Protein AF-A0A151IK83-F1 (afdb_monomer_lite)

Secondary structure (DSSP, 8-state):
-HHHHHHTS-HHHHHHHHHHHH--TTSPPPHHHHHHHHHHHHH-HHHHHHHHHHTTT-SPPHHHHHHHHHTS---SS--HHHHHHHHHHHHHHHHTTPPP-------------SS---------HHHHS-PEEEETTEEE-THHHHHHHHHHHHHS---S----HHHHSGGGGTT-HHHHHHHTSHHHHHHHHIIIIIS--GGGTTHHHHHHHHHHTTS-S----------------TTSHHHHHHHHHHHIIIIIIIHHHHHTTS-SS--GGGGSTHHHHHHHHHHHHTTTT-SS--HHHHHHHHHHHHHHHHHHHHHHT--

pLDDT: mean 75.05, std 17.0, range [25.62, 92.94]

InterPro domains:
  IPR021896 THAP9-like, helix-turn-helix domain [PF12017] (13-68)
  IPR048366 Transposable element P transposase-like, GTP-binding insertion domain [PF21788] (124-219)
  IPR048367 Transposable element P transposase-like, RNase H, C-terminal domain [PF21789] (273-307)

Radius of gyration: 28.21 Å; chains: 1; bounding box: 77×51×68 Å

Sequence (323 aa):
MLFNFFKDLPLHVQELITRMKNRNPTAPFPASLKTFARTLHFHTPAAYDVVRNSFLKCLPCVQTLNNWIGSKQYKPGISEDTINNVSSMVREEMKTGKQIIFNVTFDEMHIKQHKFWDENAHSNYFAIKGPLIYNKNEYIHWSFIKKLNDKQQKEKLHCASKIRNRHVNFYTEKMKVCLAAQVLSNSTALALHFNEITLNDMNFAHSSATAHWKSMFKNKASKVENVTTRKSVIVCDSVSTGFVGFIISLQNLYNNLSKYLIDNNFVDYVLSYKLSQDHVEMFFSSLRRMNGNNNNPTVTQYLSAYKKVLRSWTVIQTGNSGE

Organism: NCBI:txid456900

Structure (mmCIF, N/CA/C/O backbone):
data_AF-A0A151IK83-F1
#
_entry.id   AF-A0A151IK83-F1
#
loop_
_atom_site.group_PDB
_atom_site.id
_atom_site.type_symbol
_atom_site.label_atom_id
_atom_site.label_alt_id
_atom_site.label_comp_id
_atom_site.label_asym_id
_atom_site.label_entity_id
_atom_site.label_seq_id
_atom_site.pdbx_PDB_ins_code
_atom_site.Cartn_x
_atom_site.Cartn_y
_atom_site.Cartn_z
_atom_site.occupancy
_atom_site.B_iso_or_equiv
_atom_site.auth_seq_id
_atom_site.auth_comp_id
_atom_site.auth_asym_id
_atom_site.auth_atom_id
_atom_site.pdbx_PDB_model_num
ATOM 1 N N . MET A 1 1 ? -38.494 -20.847 22.139 1.00 55.12 1 MET A N 1
ATOM 2 C CA . MET A 1 1 ? -37.837 -20.784 20.813 1.00 55.12 1 MET A CA 1
ATOM 3 C C . MET A 1 1 ? -37.205 -19.409 20.552 1.00 55.12 1 MET A C 1
ATOM 5 O O . MET A 1 1 ? -35.989 -19.346 20.470 1.00 55.12 1 MET A O 1
ATOM 9 N N . LEU A 1 2 ? -37.967 -18.302 20.557 1.00 57.88 2 LEU A N 1
ATOM 10 C CA . LEU A 1 2 ? -37.437 -16.931 20.360 1.00 57.88 2 LEU A CA 1
ATOM 11 C C . LEU A 1 2 ? -36.395 -16.461 21.399 1.00 57.88 2 LEU A C 1
ATOM 13 O O . LEU A 1 2 ? -35.485 -15.714 21.061 1.00 57.88 2 LEU A O 1
ATOM 17 N N . PHE A 1 3 ? -36.508 -16.898 22.656 1.00 61.62 3 PHE A N 1
ATOM 18 C CA . PHE A 1 3 ? -35.584 -16.487 23.723 1.00 61.62 3 PHE A CA 1
ATOM 19 C C . PHE A 1 3 ? -34.190 -17.131 23.603 1.00 61.62 3 PHE A C 1
ATOM 21 O O . PHE A 1 3 ? -33.198 -16.504 23.959 1.00 61.62 3 PHE A O 1
ATOM 28 N N . ASN A 1 4 ? -34.113 -18.356 23.064 1.00 66.62 4 ASN A N 1
ATOM 29 C CA . ASN A 1 4 ? -32.835 -19.022 22.786 1.00 66.62 4 ASN A CA 1
ATOM 30 C C . ASN A 1 4 ? -32.164 -18.380 21.568 1.00 66.62 4 ASN A C 1
ATOM 32 O O . ASN A 1 4 ? -31.018 -17.966 21.668 1.00 66.62 4 ASN A O 1
ATOM 36 N N . PHE A 1 5 ? -32.937 -18.124 20.503 1.00 74.75 5 PHE A N 1
ATOM 37 C CA . PHE A 1 5 ? -32.459 -17.390 19.327 1.00 74.75 5 PHE A CA 1
ATOM 38 C C . PHE A 1 5 ? -31.836 -16.034 19.685 1.00 74.75 5 PHE A C 1
ATOM 40 O O . PHE A 1 5 ? -30.815 -15.652 19.128 1.00 74.75 5 PHE A O 1
ATOM 47 N N . PHE A 1 6 ? -32.419 -15.306 20.642 1.00 77.19 6 PHE A N 1
ATOM 48 C CA . PHE A 1 6 ? -31.869 -14.024 21.075 1.00 77.19 6 PHE A CA 1
ATOM 49 C C . PHE A 1 6 ? -30.498 -14.155 21.758 1.00 77.19 6 PHE A C 1
ATOM 51 O O . PHE A 1 6 ? -29.644 -13.299 21.549 1.00 77.19 6 PHE A O 1
ATOM 58 N N . LYS A 1 7 ? -30.273 -15.212 22.548 1.00 78.06 7 LYS A N 1
ATOM 59 C CA . LYS A 1 7 ? -28.999 -15.442 23.252 1.00 78.06 7 LYS A CA 1
ATOM 60 C C . LYS A 1 7 ? -27.869 -15.884 22.323 1.00 78.06 7 LYS A C 1
ATOM 62 O O . LYS A 1 7 ? -26.717 -15.587 22.623 1.00 78.06 7 LYS A O 1
ATOM 67 N N . ASP A 1 8 ? -28.206 -16.525 21.208 1.00 84.88 8 ASP A N 1
ATOM 68 C CA . ASP A 1 8 ? -27.234 -17.024 20.228 1.00 84.88 8 ASP A CA 1
ATOM 69 C C . ASP A 1 8 ? -26.721 -15.922 19.278 1.00 84.88 8 ASP A C 1
ATOM 71 O O . ASP A 1 8 ? -25.772 -16.125 18.522 1.00 84.88 8 ASP A O 1
ATOM 75 N N . LEU A 1 9 ? -27.328 -14.729 19.302 1.00 86.00 9 LEU A N 1
ATOM 76 C CA . LEU A 1 9 ? -26.892 -13.603 18.477 1.00 86.00 9 LEU A CA 1
ATOM 77 C C . LEU A 1 9 ? -25.609 -12.958 19.024 1.00 86.00 9 LEU A C 1
ATOM 79 O O . LEU A 1 9 ? -25.404 -12.916 20.236 1.00 86.00 9 LEU A O 1
ATOM 83 N N . PRO A 1 10 ? -24.777 -12.332 18.175 1.00 85.06 10 PRO A N 1
ATOM 84 C CA . PRO A 1 10 ? -23.639 -11.554 18.650 1.00 85.06 10 PRO A CA 1
ATOM 85 C C . PRO A 1 10 ? -24.059 -10.455 19.638 1.00 85.06 10 PRO A C 1
ATOM 87 O O . PRO A 1 10 ? -25.063 -9.771 19.431 1.00 85.06 10 PRO A O 1
ATOM 90 N N . LEU A 1 11 ? -23.246 -10.211 20.674 1.00 81.12 11 LEU A N 1
ATOM 91 C CA . LEU A 1 11 ? -23.548 -9.257 21.758 1.00 81.12 11 LEU A CA 1
ATOM 92 C C . LEU A 1 11 ? -23.971 -7.862 21.265 1.00 81.12 11 LEU A C 1
ATOM 94 O O . LEU A 1 11 ? -24.863 -7.234 21.831 1.00 81.12 11 LEU A O 1
ATOM 98 N N . HIS A 1 12 ? -23.343 -7.360 20.198 1.00 81.44 12 HIS A N 1
ATOM 99 C CA . HIS A 1 12 ? -23.684 -6.054 19.632 1.00 81.44 12 HIS A CA 1
ATOM 100 C C . HIS A 1 12 ? -25.074 -6.038 18.965 1.00 81.44 12 HIS A C 1
ATOM 102 O O . HIS A 1 12 ? -25.739 -5.006 18.992 1.00 81.44 12 HIS A O 1
ATOM 108 N N . VAL A 1 13 ? -25.535 -7.167 18.412 1.00 85.38 13 VAL A N 1
ATOM 109 C CA . VAL A 1 13 ? -26.874 -7.326 17.816 1.00 85.38 13 VAL A CA 1
ATOM 110 C C . VAL A 1 13 ? -27.940 -7.422 18.906 1.00 85.38 13 VAL A C 1
ATOM 112 O O . VAL A 1 13 ? -28.967 -6.751 18.812 1.00 85.38 13 VAL A O 1
ATOM 115 N N . GLN A 1 14 ? -27.677 -8.187 19.971 1.00 86.31 14 GLN A N 1
ATOM 116 C CA . GLN A 1 14 ? -28.573 -8.265 21.133 1.00 86.31 14 GLN A CA 1
ATOM 117 C C . GLN A 1 14 ? -28.823 -6.873 21.733 1.00 86.31 14 GLN A C 1
ATOM 119 O O . GLN A 1 14 ? -29.967 -6.477 21.984 1.00 86.31 14 GLN A O 1
ATOM 124 N N . GLU A 1 15 ? -27.756 -6.089 21.898 1.00 84.88 15 GLU A N 1
ATOM 125 C CA . GLU A 1 15 ? -27.840 -4.726 22.423 1.00 84.88 15 GLU A CA 1
ATOM 126 C C . GLU A 1 15 ? -28.602 -3.783 21.478 1.00 84.88 15 GLU A C 1
ATOM 128 O O . GLU A 1 15 ? -29.416 -2.974 21.931 1.00 84.88 15 GLU A O 1
ATOM 133 N N . LEU A 1 16 ? -28.373 -3.889 20.163 1.00 86.19 16 LEU A N 1
ATOM 134 C CA . LEU A 1 16 ? -29.099 -3.107 19.156 1.00 86.19 16 LEU A CA 1
ATOM 135 C C . LEU A 1 16 ? -30.607 -3.340 19.260 1.00 86.19 16 LEU A C 1
ATOM 137 O O . LEU A 1 16 ? -31.369 -2.380 19.388 1.00 86.19 16 LEU A O 1
ATOM 141 N N . ILE A 1 17 ? -31.031 -4.605 19.273 1.00 86.25 17 ILE A N 1
ATOM 142 C CA . ILE A 1 17 ? -32.445 -4.985 19.378 1.00 86.25 17 ILE A CA 1
ATOM 143 C C . ILE A 1 17 ? -33.042 -4.473 20.696 1.00 86.25 17 ILE A C 1
ATOM 145 O O . ILE A 1 17 ? -34.118 -3.870 20.698 1.00 86.25 17 ILE A O 1
ATOM 149 N N . THR A 1 18 ? -32.327 -4.648 21.812 1.00 85.25 18 THR A N 1
ATOM 150 C CA . THR A 1 18 ? -32.761 -4.170 23.135 1.00 85.25 18 THR A CA 1
ATOM 151 C C . THR A 1 18 ? -32.980 -2.657 23.138 1.00 85.25 18 THR A C 1
ATOM 153 O O . THR A 1 18 ? -34.001 -2.169 23.626 1.00 85.25 18 THR A O 1
ATOM 156 N N . ARG A 1 19 ? -32.069 -1.891 22.531 1.00 86.50 19 ARG A N 1
ATOM 157 C CA . ARG A 1 19 ? -32.182 -0.429 22.425 1.00 86.50 19 ARG A CA 1
ATOM 158 C C . ARG A 1 19 ? -33.292 0.019 21.486 1.00 86.50 19 ARG A C 1
ATOM 160 O O . ARG A 1 19 ? -33.987 0.981 21.807 1.00 86.50 19 ARG A O 1
ATOM 167 N N . MET A 1 20 ? -33.490 -0.670 20.364 1.00 85.25 20 MET A N 1
ATOM 168 C CA . MET A 1 20 ? -34.603 -0.397 19.448 1.00 85.25 20 MET A CA 1
ATOM 169 C C . MET A 1 20 ? -35.957 -0.607 20.134 1.00 85.25 20 MET A C 1
ATOM 171 O O . MET A 1 20 ? -36.877 0.183 19.916 1.00 85.25 20 MET A O 1
ATOM 175 N N . LYS A 1 21 ? -36.061 -1.629 20.995 1.00 85.31 21 LYS A N 1
ATOM 176 C CA . LYS A 1 21 ? -37.265 -1.922 21.781 1.00 85.31 21 LYS A CA 1
ATOM 177 C C . LYS A 1 21 ? -37.497 -0.895 22.891 1.00 85.31 21 LYS A C 1
ATOM 179 O O . LYS A 1 21 ? -38.596 -0.365 23.005 1.00 85.31 21 LYS A O 1
ATOM 184 N N . ASN A 1 22 ? -36.465 -0.597 23.680 1.00 82.69 22 ASN A N 1
ATOM 185 C CA . ASN A 1 22 ? -36.593 0.244 24.874 1.00 82.69 22 ASN A CA 1
ATOM 186 C C . ASN A 1 22 ? -36.609 1.749 24.561 1.00 82.69 22 ASN A C 1
ATOM 188 O O . ASN A 1 22 ? -37.027 2.532 25.407 1.00 82.69 22 ASN A O 1
ATOM 192 N N . ARG A 1 23 ? -36.129 2.161 23.375 1.00 74.19 23 ARG A N 1
ATOM 193 C CA . ARG A 1 23 ? -36.065 3.557 22.897 1.00 74.19 23 ARG A CA 1
ATOM 194 C C . ARG A 1 23 ? -35.528 4.550 23.933 1.00 74.19 23 ARG A C 1
ATOM 196 O O . ARG A 1 23 ? -35.983 5.686 23.985 1.00 74.19 23 ARG A O 1
ATOM 203 N N . ASN A 1 24 ? -34.558 4.136 24.748 1.00 72.38 24 ASN A N 1
ATOM 204 C CA . ASN A 1 24 ? -33.966 5.000 25.763 1.00 72.38 24 ASN A CA 1
ATOM 205 C C . ASN A 1 24 ? -32.720 5.719 25.198 1.00 72.38 24 ASN A C 1
ATOM 207 O O . ASN A 1 24 ? -31.659 5.094 25.097 1.00 72.38 24 ASN A O 1
ATOM 211 N N . PRO A 1 25 ? -32.810 7.014 24.834 1.00 67.44 25 PRO A N 1
ATOM 212 C CA . PRO A 1 25 ? -31.702 7.738 24.217 1.00 67.44 25 PRO A CA 1
ATOM 213 C C . PRO A 1 25 ? -30.575 8.079 25.203 1.00 67.44 25 PRO A C 1
ATOM 215 O O . PRO A 1 25 ? -29.474 8.402 24.760 1.00 67.44 25 PRO A O 1
ATOM 218 N N . THR A 1 26 ? -30.819 8.017 26.518 1.00 71.88 26 THR A N 1
ATOM 219 C CA . THR A 1 26 ? -29.839 8.401 27.549 1.00 71.88 26 THR A CA 1
ATOM 220 C C . THR A 1 26 ? -29.002 7.224 28.054 1.00 71.88 26 THR A C 1
ATOM 222 O O . THR A 1 26 ? -28.017 7.431 28.761 1.00 71.88 26 THR A O 1
ATOM 225 N N . ALA A 1 27 ? -29.338 5.989 27.665 1.00 80.75 27 ALA A N 1
ATOM 226 C CA . ALA A 1 27 ? -28.636 4.797 28.127 1.00 80.75 27 ALA A CA 1
ATOM 227 C C . ALA A 1 27 ? -27.175 4.740 27.613 1.00 80.75 27 ALA A C 1
ATOM 229 O O . ALA A 1 27 ? -26.929 4.832 26.399 1.00 80.75 27 ALA A O 1
ATOM 230 N N . PRO A 1 28 ? -26.180 4.510 28.493 1.00 83.69 28 PRO A N 1
ATOM 231 C CA . PRO A 1 28 ? -24.766 4.504 28.121 1.00 83.69 28 PRO A CA 1
ATOM 232 C C . PRO A 1 28 ? -24.427 3.351 27.170 1.00 83.69 28 PRO A C 1
ATOM 234 O O . PRO A 1 28 ? -24.849 2.220 27.381 1.00 83.69 28 PRO A O 1
ATOM 237 N N . PHE A 1 29 ? -23.656 3.627 26.112 1.00 85.31 29 PHE A N 1
ATOM 238 C CA . PHE A 1 29 ? -23.284 2.622 25.105 1.00 85.31 29 PHE A CA 1
ATOM 239 C C . PHE A 1 29 ? -22.275 1.596 25.666 1.00 85.31 29 PHE A C 1
ATOM 241 O O . PHE A 1 29 ? -21.204 2.016 26.131 1.00 85.31 29 PHE A O 1
ATOM 248 N N . PRO A 1 30 ? -22.549 0.278 25.581 1.00 84.94 30 PRO A N 1
ATOM 249 C CA . PRO A 1 30 ? -21.601 -0.753 26.000 1.00 84.94 30 PRO A CA 1
ATOM 250 C C . PRO A 1 30 ? -20.416 -0.860 25.034 1.00 84.94 30 PRO A C 1
ATOM 252 O O . PRO A 1 30 ? -20.476 -0.401 23.892 1.00 84.94 30 PRO A O 1
ATOM 255 N N . ALA A 1 31 ? -19.320 -1.471 25.492 1.00 81.56 31 ALA A N 1
ATOM 256 C CA . ALA A 1 31 ? -18.065 -1.552 24.742 1.00 81.56 31 ALA A CA 1
ATOM 257 C C . ALA A 1 31 ? -18.225 -2.221 23.365 1.00 81.56 31 ALA A C 1
ATOM 259 O O . ALA A 1 31 ? -17.734 -1.685 22.373 1.00 81.56 31 ALA A O 1
ATOM 260 N N . SER A 1 32 ? -18.980 -3.319 23.281 1.00 82.12 32 SER A N 1
ATOM 261 C CA . SER A 1 32 ? -19.263 -4.035 22.028 1.00 82.12 32 SER A CA 1
ATOM 262 C C . SER A 1 32 ? -19.946 -3.141 20.985 1.00 82.12 32 SER A C 1
ATOM 264 O O . SER A 1 32 ? -19.516 -3.078 19.833 1.00 82.12 32 SER A O 1
ATOM 266 N N . LEU A 1 33 ? -20.961 -2.375 21.397 1.00 84.56 33 LEU A N 1
ATOM 267 C CA . LEU A 1 33 ? -21.684 -1.460 20.515 1.00 84.56 33 LEU A CA 1
ATOM 268 C C . LEU A 1 33 ? -20.845 -0.226 20.148 1.00 84.56 33 LEU A C 1
ATOM 270 O O . LEU A 1 33 ? -20.907 0.243 19.011 1.00 84.56 33 LEU A O 1
ATOM 274 N N . LYS A 1 34 ? -20.020 0.281 21.078 1.00 85.56 34 LYS A N 1
ATOM 275 C CA . LYS A 1 34 ? -19.034 1.341 20.796 1.00 85.56 34 LYS A CA 1
ATOM 276 C C . LYS A 1 34 ? -18.045 0.896 19.721 1.00 85.56 34 LYS A C 1
ATOM 278 O O . LYS A 1 34 ? -17.772 1.662 18.800 1.00 85.56 34 LYS A O 1
ATOM 283 N N . THR A 1 35 ? -17.528 -0.323 19.839 1.00 82.44 35 THR A N 1
ATOM 284 C CA . THR A 1 35 ? -16.630 -0.951 18.865 1.00 82.44 35 THR A CA 1
ATOM 285 C C . THR A 1 35 ? -17.306 -1.070 17.506 1.00 82.44 35 THR A C 1
ATOM 287 O O . THR A 1 35 ? -16.798 -0.512 16.537 1.00 82.44 35 THR A O 1
ATOM 290 N N . PHE A 1 36 ? -18.493 -1.678 17.445 1.00 86.88 36 PHE A N 1
ATOM 291 C CA . PHE A 1 36 ? -19.256 -1.829 16.205 1.00 86.88 36 PHE A CA 1
ATOM 292 C C . PHE A 1 36 ? -19.516 -0.485 15.505 1.00 86.88 36 PHE A C 1
ATOM 294 O O . PHE A 1 36 ? -19.174 -0.313 14.335 1.00 86.88 36 PHE A O 1
ATOM 301 N N . ALA A 1 37 ? -20.054 0.498 16.235 1.00 88.31 37 ALA A N 1
ATOM 302 C CA . ALA A 1 37 ? -20.376 1.813 15.686 1.00 88.31 37 ALA A CA 1
ATOM 303 C C . ALA A 1 37 ? -19.134 2.529 15.132 1.00 88.31 37 ALA A C 1
ATOM 305 O O . ALA A 1 37 ? -19.180 3.146 14.067 1.00 88.31 37 ALA A O 1
ATOM 306 N N . ARG A 1 38 ? -18.001 2.421 15.836 1.00 83.50 38 ARG A N 1
ATOM 307 C CA . ARG A 1 38 ? -16.732 3.020 15.412 1.00 83.50 38 ARG A CA 1
ATOM 308 C C . ARG A 1 38 ? -16.153 2.330 14.185 1.00 83.50 38 ARG A C 1
ATOM 310 O O . ARG A 1 38 ? -15.677 3.034 13.301 1.00 83.50 38 ARG A O 1
ATOM 317 N N . THR A 1 39 ? -16.205 1.003 14.123 1.00 84.88 39 THR A N 1
ATOM 318 C CA . THR A 1 39 ? -15.742 0.228 12.966 1.00 84.88 39 THR A CA 1
ATOM 319 C C . THR A 1 39 ? -16.567 0.570 11.730 1.00 84.88 39 THR A C 1
ATOM 321 O O . THR A 1 39 ? -16.004 0.919 10.694 1.00 84.88 39 THR A O 1
ATOM 324 N N . LEU A 1 40 ? -17.896 0.592 11.850 1.00 88.12 40 LEU A N 1
ATOM 325 C CA . LEU A 1 40 ? -18.780 0.942 10.739 1.00 88.12 40 LEU A CA 1
ATOM 326 C C . LEU A 1 40 ? -18.526 2.373 10.230 1.00 88.12 40 LEU A C 1
ATOM 328 O O . LEU A 1 40 ? -18.338 2.581 9.031 1.00 88.12 40 LEU A O 1
ATOM 332 N N . HIS A 1 41 ? -18.434 3.351 11.138 1.00 87.62 41 HIS A N 1
ATOM 333 C CA . HIS A 1 41 ? -18.117 4.737 10.781 1.00 87.62 41 HIS A CA 1
ATOM 334 C C . HIS A 1 41 ? -16.703 4.897 10.194 1.00 87.62 41 HIS A C 1
ATOM 336 O O . HIS A 1 41 ? -16.488 5.740 9.325 1.00 87.62 41 HIS A O 1
ATOM 342 N N . PHE A 1 42 ? -15.730 4.103 10.652 1.00 83.50 42 PHE A N 1
ATOM 343 C CA . PHE A 1 42 ? -14.368 4.100 10.113 1.00 83.50 42 PHE A CA 1
ATOM 344 C C . PHE A 1 42 ? -14.332 3.627 8.656 1.00 83.50 42 PHE A C 1
ATOM 346 O O . PHE A 1 42 ? -13.652 4.248 7.841 1.00 83.50 42 PHE A O 1
ATOM 353 N N . HIS A 1 43 ? -15.075 2.568 8.322 1.00 83.50 43 HIS A N 1
ATOM 354 C CA . HIS A 1 43 ? -15.144 2.064 6.952 1.00 83.50 43 HIS A CA 1
ATOM 355 C C . HIS A 1 43 ? -15.899 3.017 6.028 1.00 83.50 43 HIS A C 1
ATOM 357 O O . HIS A 1 43 ? -15.425 3.301 4.927 1.00 83.50 43 HIS A O 1
ATOM 363 N N . THR A 1 44 ? -17.069 3.516 6.437 1.00 86.38 44 THR A N 1
ATOM 364 C CA . THR A 1 44 ? -17.842 4.456 5.613 1.00 86.38 44 THR A CA 1
ATOM 365 C C . THR A 1 44 ? -18.772 5.323 6.473 1.00 86.38 44 THR A C 1
ATOM 367 O O . THR A 1 44 ? -19.816 4.842 6.916 1.00 86.38 44 THR A O 1
ATOM 370 N N . PRO A 1 45 ? -18.474 6.628 6.645 1.00 86.19 45 PRO A N 1
ATOM 371 C CA . PRO A 1 45 ? -19.355 7.552 7.365 1.00 86.19 45 PRO A CA 1
ATOM 372 C C . PRO A 1 45 ? -20.760 7.650 6.754 1.00 86.19 45 PRO A C 1
ATOM 374 O O . PRO A 1 45 ? -21.748 7.621 7.476 1.00 86.19 45 PRO A O 1
ATOM 377 N N . ALA A 1 46 ? -20.859 7.668 5.420 1.00 87.12 46 ALA A N 1
ATOM 378 C CA . ALA A 1 46 ? -22.148 7.713 4.728 1.00 87.12 46 ALA A CA 1
ATOM 379 C C . ALA A 1 46 ? -23.012 6.470 5.013 1.00 87.12 46 ALA A C 1
ATOM 381 O O . ALA A 1 46 ? -24.200 6.591 5.299 1.00 87.12 46 ALA A O 1
ATOM 382 N N . ALA A 1 47 ? -22.414 5.272 4.998 1.00 89.88 47 ALA A N 1
ATOM 383 C CA . ALA A 1 47 ? -23.126 4.042 5.338 1.00 89.88 47 ALA A CA 1
ATOM 384 C C . ALA A 1 47 ? -23.543 4.034 6.814 1.00 89.88 47 ALA A C 1
ATOM 386 O O . ALA A 1 47 ? -24.648 3.606 7.136 1.00 89.88 47 ALA A O 1
ATOM 387 N N . TYR A 1 48 ? -22.692 4.550 7.705 1.00 92.69 48 TYR A N 1
ATOM 388 C CA . TYR A 1 48 ? -23.024 4.694 9.117 1.00 92.69 48 TYR A CA 1
ATOM 389 C C . TYR A 1 48 ? -24.273 5.556 9.334 1.00 92.69 48 TYR A C 1
ATOM 391 O O . TYR A 1 48 ? -25.156 5.160 10.093 1.00 92.69 48 TYR A O 1
ATOM 399 N N . ASP A 1 49 ? -24.378 6.696 8.649 1.00 90.50 49 ASP A N 1
ATOM 400 C CA . ASP A 1 49 ? -25.543 7.576 8.765 1.00 90.50 49 ASP A CA 1
ATOM 401 C C . ASP A 1 49 ? -26.822 6.906 8.251 1.00 90.50 49 ASP A C 1
ATOM 403 O O . ASP A 1 49 ? -27.862 6.991 8.909 1.00 90.50 49 ASP A O 1
ATOM 407 N N . VAL A 1 50 ? -26.743 6.177 7.132 1.00 92.94 50 VAL A N 1
ATOM 408 C CA . VAL A 1 50 ? -27.866 5.378 6.612 1.00 92.94 50 VAL A CA 1
ATOM 409 C C . VAL A 1 50 ? -28.304 4.343 7.645 1.00 92.94 50 VAL A C 1
ATOM 411 O O . VAL A 1 50 ? -29.457 4.353 8.065 1.00 92.94 50 VAL A O 1
ATOM 414 N N . VAL A 1 51 ? -27.378 3.510 8.125 1.00 91.56 51 VAL A N 1
ATOM 415 C CA . VAL A 1 51 ? -27.657 2.454 9.111 1.00 91.56 51 VAL A CA 1
ATOM 416 C C . VAL A 1 51 ? -28.246 3.039 10.395 1.00 91.56 51 VAL A C 1
ATOM 418 O O . VAL A 1 51 ? -29.240 2.537 10.919 1.00 91.56 51 VAL A O 1
ATOM 421 N N . ARG A 1 52 ? -27.681 4.143 10.891 1.00 91.19 52 ARG A N 1
ATOM 422 C CA . ARG A 1 52 ? -28.184 4.837 12.078 1.00 91.19 52 ARG A CA 1
ATOM 423 C C . ARG A 1 52 ? -29.618 5.327 11.885 1.00 91.19 52 ARG A C 1
ATOM 425 O O . ARG A 1 52 ? -30.419 5.215 12.813 1.00 91.19 52 ARG A O 1
ATOM 432 N N . ASN A 1 53 ? -29.939 5.881 10.720 1.00 89.62 53 ASN A N 1
ATOM 433 C CA . ASN A 1 53 ? -31.285 6.361 10.422 1.00 89.62 53 ASN A CA 1
ATOM 434 C C . ASN A 1 53 ? -32.274 5.199 10.250 1.00 89.62 53 ASN A C 1
ATOM 436 O O . ASN A 1 53 ? -33.385 5.279 10.773 1.00 89.62 53 ASN A O 1
ATOM 440 N N . SER A 1 54 ? -31.856 4.104 9.613 1.00 89.31 54 SER A N 1
ATOM 441 C CA . SER A 1 54 ? -32.662 2.889 9.442 1.00 89.31 54 SER A CA 1
ATOM 442 C C . SER A 1 54 ? -32.952 2.173 10.765 1.00 89.31 54 SER A C 1
ATOM 444 O O . SER A 1 54 ? -34.036 1.624 10.938 1.00 89.31 54 SER A O 1
ATOM 446 N N . PHE A 1 55 ? -32.031 2.207 11.732 1.00 88.19 55 PHE A N 1
ATOM 447 C CA . PHE A 1 55 ? -32.186 1.538 13.030 1.00 88.19 55 PHE A CA 1
ATOM 448 C C . PHE A 1 55 ? -32.711 2.461 14.137 1.00 88.19 55 PHE A C 1
ATOM 450 O O . PHE A 1 55 ? -32.232 2.435 15.268 1.00 88.19 55 PHE A O 1
ATOM 457 N N . LEU A 1 56 ? -33.701 3.306 13.831 1.00 85.31 56 LEU A N 1
ATOM 458 C CA . LEU A 1 56 ? -34.373 4.166 14.821 1.00 85.31 56 LEU A CA 1
ATOM 459 C C . LEU A 1 56 ? -33.404 5.022 15.665 1.00 85.31 56 LEU A C 1
ATOM 461 O O . LEU A 1 56 ? -33.679 5.319 16.827 1.00 85.31 56 LEU A O 1
ATOM 465 N N . LYS A 1 57 ? -32.254 5.414 15.100 1.00 85.81 57 LYS A N 1
ATOM 466 C CA . LYS A 1 57 ? -31.199 6.185 15.783 1.00 85.81 57 LYS A CA 1
ATOM 467 C C . LYS A 1 57 ? -30.660 5.510 17.057 1.00 85.81 57 LYS A C 1
ATOM 469 O O . LYS A 1 57 ? -30.167 6.200 17.946 1.00 85.81 57 LYS A O 1
ATOM 474 N N . CYS A 1 58 ? -30.687 4.176 17.133 1.00 86.19 58 CYS A N 1
ATOM 475 C CA . CYS A 1 58 ? -30.142 3.412 18.264 1.00 86.19 58 CYS A CA 1
ATOM 476 C C . CYS A 1 58 ? -28.602 3.443 18.347 1.00 86.19 58 CYS A C 1
ATOM 478 O O . CYS A 1 58 ? -28.026 3.069 19.371 1.00 86.19 58 CYS A O 1
ATOM 480 N N . LEU A 1 59 ? -27.938 3.884 17.273 1.00 89.25 59 LEU A N 1
ATOM 481 C CA . LEU A 1 59 ? -26.495 4.098 17.191 1.00 89.25 59 LEU A CA 1
ATOM 482 C C . LEU A 1 59 ? -26.107 5.535 17.599 1.00 89.25 59 LEU A C 1
ATOM 484 O O . LEU A 1 59 ? -26.865 6.484 17.348 1.00 89.25 59 LEU A O 1
ATOM 488 N N . PRO A 1 60 ? -24.912 5.729 18.194 1.00 88.81 60 PRO A N 1
ATOM 489 C CA . PRO A 1 60 ? -24.467 7.041 18.665 1.00 88.81 60 PRO A CA 1
ATOM 490 C C . PRO A 1 60 ? -24.404 8.062 17.521 1.00 88.81 60 PRO A C 1
ATOM 492 O O . PRO A 1 60 ? -24.165 7.716 16.365 1.00 88.81 60 PRO A O 1
ATOM 495 N N . CYS A 1 61 ? -24.621 9.346 17.804 1.00 88.12 61 CYS A N 1
ATOM 496 C CA . CYS A 1 61 ? -24.396 10.363 16.777 1.00 88.12 61 CYS A CA 1
ATOM 497 C C . CYS A 1 61 ? -22.891 10.526 16.501 1.00 88.12 61 CYS A C 1
ATOM 499 O O . CYS A 1 61 ? -22.046 10.198 17.340 1.00 88.12 61 CYS A O 1
ATOM 501 N N . VAL A 1 62 ? -22.550 11.066 15.328 1.00 85.12 62 VAL A N 1
ATOM 502 C CA . VAL A 1 62 ? -21.152 11.292 14.920 1.00 85.12 62 VAL A CA 1
ATOM 503 C C . VAL A 1 62 ? -20.403 12.166 15.934 1.00 85.12 62 VAL A C 1
ATOM 505 O O . VAL A 1 62 ? -19.238 11.909 16.225 1.00 85.12 62 VAL A O 1
ATOM 508 N N . GLN A 1 63 ? -21.079 13.135 16.562 1.00 80.56 63 GLN A N 1
ATOM 509 C CA . GLN A 1 63 ? -20.482 13.948 17.624 1.00 80.56 63 GLN A CA 1
ATOM 510 C C . GLN A 1 63 ? -20.044 13.101 18.828 1.00 80.56 63 GLN A C 1
ATOM 512 O O . GLN A 1 63 ? -18.926 13.250 19.317 1.00 80.56 63 GLN A O 1
ATOM 517 N N . THR A 1 64 ? -20.889 12.170 19.282 1.00 84.44 64 THR A N 1
ATOM 518 C CA . THR A 1 64 ? -20.547 11.237 20.364 1.00 84.44 64 THR A CA 1
ATOM 519 C C . THR A 1 64 ? -19.352 10.359 19.982 1.00 84.44 64 THR A C 1
ATOM 521 O O . THR A 1 64 ? -18.443 10.183 20.794 1.00 84.44 64 THR A O 1
ATOM 524 N N . LEU A 1 65 ? -19.306 9.864 18.738 1.00 81.75 65 LEU A N 1
ATOM 525 C CA . LEU A 1 65 ? -18.158 9.105 18.225 1.00 81.75 65 LEU A CA 1
ATOM 526 C C . LEU A 1 65 ? -16.867 9.940 18.238 1.00 81.75 65 LEU A C 1
ATOM 528 O O . LEU A 1 65 ? -15.826 9.459 18.690 1.00 81.75 65 LEU A O 1
ATOM 532 N N . ASN A 1 66 ? -16.933 11.195 17.790 1.00 72.62 66 ASN A N 1
ATOM 533 C CA . ASN A 1 66 ? -15.794 12.114 17.764 1.00 72.62 66 ASN A CA 1
ATOM 534 C C . ASN A 1 66 ? -15.286 12.440 19.175 1.00 72.62 66 ASN A C 1
ATOM 536 O O . ASN A 1 66 ? -14.076 12.427 19.404 1.00 72.62 66 ASN A O 1
ATOM 540 N N . ASN A 1 67 ? -16.189 12.643 20.138 1.00 74.19 67 ASN A N 1
ATOM 541 C CA . ASN A 1 67 ? -15.827 12.872 21.539 1.00 74.19 67 ASN A CA 1
ATOM 542 C C . ASN A 1 67 ? -15.064 11.673 22.123 1.00 74.19 67 ASN A C 1
ATOM 544 O O . ASN A 1 67 ? -14.057 11.848 22.808 1.00 74.19 67 ASN A O 1
ATOM 548 N N . TRP A 1 68 ? -15.480 10.444 21.798 1.00 75.56 68 TRP A N 1
ATOM 549 C CA . TRP A 1 68 ? -14.750 9.247 22.220 1.00 75.56 68 TRP A CA 1
ATOM 550 C C . TRP A 1 68 ? -13.352 9.165 21.607 1.00 75.56 68 TRP A C 1
ATOM 552 O O . TRP A 1 68 ? -12.451 8.658 22.268 1.00 75.56 68 TRP A O 1
ATOM 562 N N . ILE A 1 69 ? -13.148 9.657 20.378 1.00 64.19 69 ILE A N 1
ATOM 563 C CA . ILE A 1 69 ? -11.841 9.704 19.694 1.00 64.19 69 ILE A CA 1
ATOM 564 C C . ILE A 1 69 ? -10.931 10.800 20.279 1.00 64.19 69 ILE A C 1
ATOM 566 O O . ILE A 1 69 ? -9.714 10.614 20.356 1.00 64.19 69 ILE A O 1
ATOM 570 N N . GLY A 1 70 ? -11.506 11.921 20.718 1.00 57.19 70 GLY A N 1
ATOM 571 C CA . GLY A 1 70 ? -10.778 13.077 21.251 1.00 57.19 70 GLY A CA 1
ATOM 572 C C . GLY A 1 70 ? -10.101 12.855 22.607 1.00 57.19 70 GLY A C 1
ATOM 573 O O . GLY A 1 70 ? -9.171 13.581 22.935 1.00 57.19 70 GLY A O 1
ATOM 574 N N . SER A 1 71 ? -10.498 11.830 23.367 1.00 58.16 71 SER A N 1
ATOM 575 C CA . SER A 1 71 ? -10.053 11.623 24.757 1.00 58.16 71 SER A CA 1
ATOM 576 C C . SER A 1 71 ? -8.571 11.268 24.949 1.00 58.16 71 SER A C 1
ATOM 578 O O . SER A 1 71 ? -8.073 11.348 26.066 1.00 58.16 71 SER A O 1
ATOM 580 N N . LYS A 1 72 ? -7.855 10.867 23.890 1.00 59.91 72 LYS A N 1
ATOM 581 C CA . LYS A 1 72 ? -6.438 10.465 23.963 1.00 59.91 72 LYS A CA 1
ATOM 582 C C . LYS A 1 72 ? -5.583 11.531 23.288 1.00 59.91 72 LYS A C 1
ATOM 584 O O . LYS A 1 72 ? -5.781 11.817 22.103 1.00 59.91 72 LYS A O 1
ATOM 589 N N . GLN A 1 73 ? -4.652 12.120 24.036 1.00 56.16 73 GLN A N 1
ATOM 590 C CA . GLN A 1 73 ? -3.668 13.045 23.482 1.00 56.16 73 GLN A CA 1
ATOM 591 C C . GLN A 1 73 ? -2.569 12.248 22.779 1.00 56.16 73 GLN A C 1
ATOM 593 O O . GLN A 1 73 ? -1.960 11.365 23.370 1.00 56.16 73 GLN A O 1
ATOM 598 N N . TYR A 1 74 ? -2.331 12.561 21.509 1.00 64.12 74 TYR A N 1
ATOM 599 C CA . TYR A 1 74 ? -1.228 11.997 20.738 1.00 64.12 74 TYR A CA 1
ATOM 600 C C . TYR A 1 74 ? -0.167 13.081 20.622 1.00 64.12 74 TYR A C 1
ATOM 602 O O . TYR A 1 74 ? -0.468 14.169 20.126 1.00 64.12 74 TYR A O 1
ATOM 610 N N . LYS A 1 75 ? 1.035 12.792 21.120 1.00 66.19 75 LYS A N 1
ATOM 611 C CA . LYS A 1 75 ? 2.186 13.693 21.059 1.00 66.19 75 LYS A CA 1
ATOM 612 C C . LYS A 1 75 ? 3.116 13.262 19.918 1.00 66.19 75 LYS A C 1
ATOM 614 O O . LYS A 1 75 ? 3.156 12.069 19.612 1.00 66.19 75 LYS A O 1
ATOM 619 N N . PRO A 1 76 ? 3.839 14.200 19.283 1.00 69.19 76 PRO A N 1
ATOM 620 C CA . PRO A 1 76 ? 4.941 13.855 18.392 1.00 69.19 76 PRO A CA 1
ATOM 621 C C . PRO A 1 76 ? 5.985 12.993 19.113 1.00 69.19 76 PRO A C 1
ATOM 623 O O . PRO A 1 76 ? 6.186 13.149 20.317 1.00 69.19 76 PRO A O 1
ATOM 626 N N . GLY A 1 77 ? 6.655 12.117 18.366 1.00 78.19 77 GLY A N 1
ATOM 627 C CA . GLY A 1 77 ? 7.681 11.217 18.886 1.00 78.19 77 GLY A CA 1
ATOM 628 C C . GLY A 1 77 ? 7.271 9.747 18.844 1.00 78.19 77 GLY A C 1
ATOM 629 O O . GLY A 1 77 ? 6.321 9.356 18.163 1.00 78.19 77 GLY A O 1
ATOM 630 N N . ILE A 1 78 ? 8.031 8.925 19.561 1.00 79.62 78 ILE A N 1
ATOM 631 C CA . ILE A 1 78 ? 7.838 7.479 19.608 1.00 79.62 78 ILE A CA 1
ATOM 632 C C . ILE A 1 78 ? 6.642 7.155 20.509 1.00 79.62 78 ILE A C 1
ATOM 634 O O . ILE A 1 78 ? 6.561 7.604 21.651 1.00 79.62 78 ILE A O 1
ATOM 638 N N . SER A 1 79 ? 5.699 6.366 19.994 1.00 79.00 79 SER A N 1
ATOM 639 C CA . SER A 1 79 ? 4.537 5.928 20.766 1.00 79.00 79 SER A CA 1
ATOM 640 C C . SER A 1 79 ? 4.914 4.772 21.689 1.00 79.00 79 SER A C 1
ATOM 642 O O . SER A 1 79 ? 5.059 3.636 21.239 1.00 79.00 79 SER A O 1
ATOM 644 N N . GLU A 1 80 ? 5.000 5.057 22.986 1.00 82.06 80 GLU A N 1
ATOM 645 C CA . GLU A 1 80 ? 5.247 4.051 24.025 1.00 82.06 80 GLU A CA 1
ATOM 646 C C . GLU A 1 80 ? 4.176 2.950 24.022 1.00 82.06 80 GLU A C 1
ATOM 648 O O . GLU A 1 80 ? 4.505 1.770 24.050 1.00 82.06 80 GLU A O 1
ATOM 653 N N . ASP A 1 81 ? 2.901 3.316 23.844 1.00 78.56 81 ASP A N 1
ATOM 654 C CA . ASP A 1 81 ? 1.808 2.348 23.672 1.00 78.56 81 ASP A CA 1
ATOM 655 C C . ASP A 1 81 ? 2.065 1.369 22.518 1.00 78.56 81 ASP A C 1
ATOM 657 O O . ASP A 1 81 ? 1.790 0.178 22.628 1.00 78.56 81 ASP A O 1
ATOM 661 N N . THR A 1 82 ? 2.587 1.870 21.394 1.00 80.12 82 THR A N 1
ATOM 662 C CA . THR A 1 82 ? 2.874 1.035 20.222 1.00 80.12 82 THR A CA 1
ATOM 663 C C . THR A 1 82 ? 4.038 0.094 20.512 1.00 80.12 82 THR A C 1
ATOM 665 O O . THR A 1 82 ? 3.946 -1.089 20.196 1.00 80.12 82 THR A O 1
ATOM 668 N N . ILE A 1 83 ? 5.095 0.584 21.171 1.00 85.44 83 ILE A N 1
ATOM 669 C CA . ILE A 1 83 ? 6.223 -0.251 21.608 1.00 85.44 83 ILE A CA 1
ATOM 670 C C . ILE A 1 83 ? 5.751 -1.339 22.570 1.00 85.44 83 ILE A C 1
ATOM 672 O O . ILE A 1 83 ? 6.119 -2.501 22.399 1.00 85.44 83 ILE A O 1
ATOM 676 N N . ASN A 1 84 ? 4.914 -0.991 23.545 1.00 86.94 84 ASN A N 1
ATOM 677 C CA . ASN A 1 84 ? 4.380 -1.937 24.518 1.00 86.94 84 ASN A CA 1
ATOM 678 C C . ASN A 1 84 ? 3.520 -3.009 23.840 1.00 86.94 84 ASN A C 1
ATOM 680 O O . ASN A 1 84 ? 3.679 -4.189 24.141 1.00 86.94 84 ASN A O 1
ATOM 684 N N . ASN A 1 85 ? 2.681 -2.633 22.872 1.00 84.06 85 ASN A N 1
ATOM 685 C CA . ASN A 1 85 ? 1.881 -3.590 22.103 1.00 84.06 85 ASN A CA 1
ATOM 686 C C . ASN A 1 85 ? 2.756 -4.544 21.279 1.00 84.06 85 ASN A C 1
ATOM 688 O O . ASN A 1 85 ? 2.563 -5.755 21.347 1.00 84.06 85 ASN A O 1
ATOM 692 N N . VAL A 1 86 ? 3.749 -4.022 20.550 1.00 86.19 86 VAL A N 1
ATOM 693 C CA . VAL A 1 86 ? 4.692 -4.858 19.784 1.00 86.19 86 VAL A CA 1
ATOM 694 C C . VAL A 1 86 ? 5.471 -5.782 20.724 1.00 86.19 86 VAL A C 1
ATOM 696 O O . VAL A 1 86 ? 5.620 -6.965 20.436 1.00 86.19 86 VAL A O 1
ATOM 699 N N . SER A 1 87 ? 5.899 -5.277 21.883 1.00 89.62 87 SER A N 1
ATOM 700 C CA . SER A 1 87 ? 6.602 -6.066 22.901 1.00 89.62 87 SER A CA 1
ATOM 701 C C . SER A 1 87 ? 5.738 -7.204 23.445 1.00 89.62 87 SER A C 1
ATOM 703 O O . SER A 1 87 ? 6.233 -8.315 23.627 1.00 89.62 87 SER A O 1
ATOM 705 N N . SER A 1 88 ? 4.450 -6.954 23.686 1.00 89.00 88 SER A N 1
ATOM 706 C CA . SER A 1 88 ? 3.497 -7.983 24.114 1.00 89.00 88 SER A CA 1
ATOM 707 C C . SER A 1 88 ? 3.295 -9.046 23.036 1.00 89.00 88 SER A C 1
ATOM 709 O O . SER A 1 88 ? 3.425 -10.226 23.345 1.00 89.00 88 SER A O 1
ATOM 711 N N . MET A 1 89 ? 3.110 -8.647 21.771 1.00 87.44 89 MET A N 1
ATOM 712 C CA . MET A 1 89 ? 2.988 -9.585 20.645 1.00 87.44 89 MET A CA 1
ATOM 713 C C . MET A 1 89 ? 4.223 -10.488 20.514 1.00 87.44 89 MET A C 1
ATOM 715 O O . MET A 1 89 ? 4.097 -11.696 20.338 1.00 87.44 89 MET A O 1
ATOM 719 N N . VAL A 1 90 ? 5.427 -9.921 20.654 1.00 89.94 90 VAL A N 1
ATOM 720 C CA . VAL A 1 90 ? 6.679 -10.696 20.635 1.00 89.94 90 VAL A CA 1
ATOM 721 C C . VAL A 1 90 ? 6.721 -11.714 21.767 1.00 89.94 90 VAL A C 1
ATOM 723 O O . VAL A 1 90 ? 7.061 -12.870 21.534 1.00 89.94 90 VAL A O 1
ATOM 726 N N . ARG A 1 91 ? 6.360 -11.312 22.990 1.00 90.81 91 ARG A N 1
ATOM 727 C CA . ARG A 1 91 ? 6.340 -12.218 24.149 1.00 90.81 91 ARG A CA 1
ATOM 728 C C . ARG A 1 91 ? 5.315 -13.337 23.987 1.00 90.81 91 ARG A C 1
ATOM 730 O O . ARG A 1 91 ? 5.578 -14.450 24.427 1.00 90.81 91 ARG A O 1
ATOM 737 N N . GLU A 1 92 ? 4.156 -13.050 23.405 1.00 90.62 92 GLU A N 1
ATOM 738 C CA . GLU A 1 92 ? 3.100 -14.038 23.168 1.00 90.62 92 GLU A CA 1
ATOM 739 C C . GLU A 1 92 ? 3.528 -15.096 22.151 1.00 90.62 92 GLU A C 1
ATOM 741 O O . GLU A 1 92 ? 3.446 -16.285 22.448 1.00 90.62 92 GLU A O 1
ATOM 746 N N . GLU A 1 93 ? 4.080 -14.692 21.009 1.00 88.25 93 GLU A N 1
ATOM 747 C CA . GLU A 1 93 ? 4.586 -15.646 20.014 1.00 88.25 93 GLU A CA 1
ATOM 748 C C . GLU A 1 93 ? 5.825 -16.399 20.513 1.00 88.25 93 GLU A C 1
ATOM 750 O O . GLU A 1 93 ? 5.989 -17.586 20.236 1.00 88.25 93 GLU A O 1
ATOM 755 N N . MET A 1 94 ? 6.658 -15.767 21.343 1.00 89.94 94 MET A N 1
ATOM 756 C CA . MET A 1 94 ? 7.798 -16.449 21.956 1.00 89.94 94 MET A CA 1
ATOM 757 C C . MET A 1 94 ? 7.352 -17.613 22.854 1.00 89.94 94 MET A C 1
ATOM 759 O O . MET A 1 94 ? 8.020 -18.646 22.882 1.00 89.94 94 MET A O 1
ATOM 763 N N . LYS A 1 95 ? 6.198 -17.505 23.534 1.00 92.62 95 LYS A N 1
ATOM 764 C CA . LYS A 1 95 ? 5.617 -18.625 24.303 1.00 92.62 95 LYS A CA 1
ATOM 765 C C . LYS A 1 95 ? 5.205 -19.797 23.412 1.00 92.62 95 LYS A C 1
ATOM 767 O O . LYS A 1 95 ? 5.212 -20.929 23.883 1.00 92.62 95 LYS A O 1
ATOM 772 N N . THR A 1 96 ? 4.861 -19.548 22.148 1.00 90.44 96 THR A N 1
ATOM 773 C CA . THR A 1 96 ? 4.534 -20.600 21.170 1.00 90.44 96 THR A CA 1
ATOM 774 C C . THR A 1 96 ? 5.779 -21.169 20.478 1.00 90.44 96 THR A C 1
ATOM 776 O O . THR A 1 96 ? 5.659 -22.007 19.586 1.00 90.44 96 THR A O 1
ATOM 779 N N . GLY A 1 97 ? 6.980 -20.740 20.893 1.00 87.00 97 GLY A N 1
ATOM 780 C CA . GLY A 1 97 ? 8.258 -21.160 20.317 1.00 87.00 97 GLY A CA 1
ATOM 781 C C . GLY A 1 97 ? 8.616 -20.443 19.014 1.00 87.00 97 GLY A C 1
ATOM 782 O O . GLY A 1 97 ? 9.573 -20.836 18.351 1.00 87.00 97 GLY A O 1
ATOM 783 N N . LYS A 1 98 ? 7.870 -19.399 18.629 1.00 85.19 98 LYS A N 1
ATOM 784 C CA . LYS A 1 98 ? 8.117 -18.636 17.402 1.00 85.19 98 LYS A CA 1
ATOM 785 C C . LYS A 1 98 ? 8.911 -17.372 17.699 1.00 85.19 98 LYS A C 1
ATOM 787 O O . LYS A 1 98 ? 8.508 -16.533 18.503 1.00 85.19 98 LYS A O 1
ATOM 792 N N . GLN A 1 99 ? 10.019 -17.197 16.991 1.00 85.50 99 GLN A N 1
ATOM 793 C CA . GLN A 1 99 ? 10.774 -15.951 17.015 1.00 85.50 99 GLN A CA 1
ATOM 794 C C . GLN A 1 99 ? 10.233 -14.993 15.951 1.00 85.50 99 GLN A C 1
ATOM 796 O O . GLN A 1 99 ? 10.202 -15.326 14.768 1.00 85.50 99 GLN A O 1
ATOM 801 N N . ILE A 1 100 ? 9.825 -13.785 16.357 1.00 86.88 100 ILE A N 1
ATOM 802 C CA . ILE A 1 100 ? 9.389 -12.756 15.407 1.00 86.88 100 ILE A CA 1
ATOM 803 C C . ILE A 1 100 ? 10.566 -11.865 15.007 1.00 86.88 100 ILE A C 1
ATOM 805 O O . ILE A 1 100 ? 11.293 -11.356 15.859 1.00 86.88 100 ILE A O 1
ATOM 809 N N . ILE A 1 101 ? 10.705 -11.628 13.704 1.00 85.94 101 ILE A N 1
ATOM 810 C CA . ILE A 1 101 ? 11.669 -10.693 13.121 1.00 85.94 101 ILE A CA 1
ATOM 811 C C . ILE A 1 101 ? 10.904 -9.605 12.380 1.00 85.94 101 ILE A C 1
ATOM 813 O O . ILE A 1 101 ? 9.997 -9.894 11.596 1.00 85.94 101 ILE A O 1
ATOM 817 N N . PHE A 1 102 ? 11.285 -8.351 12.617 1.00 86.69 102 PHE A N 1
ATOM 818 C CA . PHE A 1 102 ? 10.646 -7.188 12.013 1.00 86.69 102 PHE A CA 1
ATOM 819 C C . PHE A 1 102 ? 11.636 -6.386 11.181 1.00 86.69 102 PHE A C 1
ATOM 821 O O . PHE A 1 102 ? 12.814 -6.274 11.508 1.00 86.69 102 PHE A O 1
ATOM 828 N N . ASN A 1 103 ? 11.105 -5.781 10.126 1.00 88.06 103 ASN A N 1
ATOM 829 C CA . ASN A 1 103 ? 11.756 -4.723 9.377 1.00 88.06 103 ASN A CA 1
ATOM 830 C C . ASN A 1 103 ? 11.175 -3.377 9.837 1.00 88.06 103 ASN A C 1
ATOM 832 O O . ASN A 1 103 ? 9.959 -3.251 9.994 1.00 88.06 103 ASN A O 1
ATOM 836 N N . VAL A 1 104 ? 12.037 -2.383 10.039 1.00 89.00 104 VAL A N 1
ATOM 837 C CA . VAL A 1 104 ? 11.630 -1.008 10.336 1.00 89.00 104 VAL A CA 1
ATOM 838 C C . VAL A 1 104 ? 11.853 -0.177 9.083 1.00 89.00 104 VAL A C 1
ATOM 840 O O . VAL A 1 104 ? 12.983 0.000 8.639 1.00 89.00 104 VAL A O 1
ATOM 843 N N . THR A 1 105 ? 10.769 0.344 8.515 1.00 90.50 105 THR A N 1
ATOM 844 C CA . THR A 1 105 ? 10.810 1.198 7.325 1.00 90.50 105 THR A CA 1
ATOM 845 C C . THR A 1 105 ? 10.084 2.498 7.608 1.00 90.50 105 THR A C 1
ATOM 847 O O . THR A 1 105 ? 9.024 2.508 8.235 1.00 90.50 105 THR A O 1
ATOM 850 N N . PHE A 1 106 ? 10.674 3.593 7.152 1.00 90.19 106 PHE A N 1
ATOM 851 C CA . PHE A 1 106 ? 10.160 4.942 7.305 1.00 90.19 106 PHE A CA 1
ATOM 852 C C . PHE A 1 106 ? 10.232 5.653 5.958 1.00 90.19 106 PHE A C 1
ATOM 854 O O . PHE A 1 106 ? 11.123 5.388 5.156 1.00 90.19 106 PHE A O 1
ATOM 861 N N . ASP A 1 107 ? 9.267 6.532 5.737 1.00 92.25 107 ASP A N 1
ATOM 862 C CA . ASP A 1 107 ? 9.192 7.433 4.595 1.00 92.25 107 ASP A CA 1
ATOM 863 C C . ASP A 1 107 ? 8.430 8.687 5.049 1.00 92.25 107 ASP A C 1
ATOM 865 O O . ASP A 1 107 ? 7.789 8.693 6.111 1.00 92.25 107 ASP A O 1
ATOM 869 N N . GLU A 1 108 ? 8.491 9.752 4.265 1.00 89.56 108 GLU A N 1
ATOM 870 C CA . GLU A 1 108 ? 7.854 11.026 4.566 1.00 89.56 108 GLU A CA 1
ATOM 871 C C . GLU A 1 108 ? 6.645 11.261 3.660 1.00 89.56 108 GLU A C 1
ATOM 873 O O . GLU A 1 108 ? 6.706 11.189 2.434 1.00 89.56 108 GLU A O 1
ATOM 878 N N . MET A 1 109 ? 5.514 11.630 4.263 1.00 86.75 109 MET A N 1
ATOM 879 C CA . MET A 1 109 ? 4.351 12.068 3.501 1.00 86.75 109 MET A CA 1
ATOM 880 C C . MET A 1 109 ? 4.302 13.592 3.437 1.00 86.75 109 MET A C 1
ATOM 882 O O . MET A 1 109 ? 4.166 14.257 4.463 1.00 86.75 109 MET A O 1
ATOM 886 N N . HIS A 1 110 ? 4.295 14.148 2.224 1.00 86.25 110 HIS A N 1
ATOM 887 C CA . HIS A 1 110 ? 4.003 15.568 2.028 1.00 86.25 110 HIS A CA 1
ATOM 888 C C . HIS A 1 110 ? 2.600 15.927 2.559 1.00 86.25 110 HIS A C 1
ATOM 890 O O . HIS A 1 110 ? 1.602 15.289 2.202 1.00 86.25 110 HIS A O 1
ATOM 896 N N . ILE A 1 111 ? 2.528 16.976 3.382 1.00 82.94 111 ILE A N 1
ATOM 897 C CA . ILE A 1 111 ? 1.307 17.521 3.992 1.00 82.94 111 ILE A CA 1
ATOM 898 C C . ILE A 1 111 ? 1.168 18.983 3.563 1.00 82.94 111 ILE A C 1
ATOM 900 O O . ILE A 1 111 ? 2.156 19.708 3.450 1.00 82.94 111 ILE A O 1
ATOM 904 N N . LYS A 1 112 ? -0.069 19.436 3.340 1.00 81.50 112 LYS A N 1
ATOM 905 C CA . LYS A 1 112 ? -0.365 20.809 2.933 1.00 81.50 112 LYS A CA 1
ATOM 906 C C . LYS A 1 112 ? 0.114 21.796 3.994 1.00 81.50 112 LYS A C 1
ATOM 908 O O . LYS A 1 112 ? -0.443 21.859 5.092 1.00 81.50 112 LYS A O 1
ATOM 913 N N . GLN A 1 113 ? 1.102 22.603 3.626 1.00 72.94 113 GLN A N 1
ATOM 914 C CA . GLN A 1 113 ? 1.566 23.731 4.422 1.00 72.94 113 GLN A CA 1
ATOM 915 C C . GLN A 1 113 ? 0.634 24.936 4.231 1.00 72.94 113 GLN A C 1
ATOM 917 O O . GLN A 1 113 ? 0.054 25.142 3.158 1.00 72.94 113 GLN A O 1
ATOM 922 N N . HIS A 1 114 ? 0.478 25.760 5.266 1.00 54.81 114 HIS A N 1
ATOM 923 C CA . HIS A 1 114 ? -0.157 27.065 5.112 1.00 54.81 114 HIS A CA 1
ATOM 924 C C . HIS A 1 114 ? 0.863 28.063 4.520 1.00 54.81 114 HIS A C 1
ATOM 926 O O . HIS A 1 114 ? 1.562 28.746 5.251 1.00 54.81 114 HIS A O 1
ATOM 932 N N . LYS A 1 115 ? 0.841 28.134 3.177 1.00 43.12 115 LYS A N 1
ATOM 933 C CA . LYS A 1 115 ? 1.439 29.089 2.212 1.00 43.12 115 LYS A CA 1
ATOM 934 C C . LYS A 1 115 ? 2.929 29.000 1.803 1.00 43.12 115 LYS A C 1
ATOM 936 O O . LYS A 1 115 ? 3.826 28.850 2.615 1.00 43.12 115 LYS A O 1
ATOM 941 N N . PHE A 1 116 ? 3.049 29.292 0.496 1.00 33.31 116 PHE A N 1
ATOM 942 C CA . PHE A 1 116 ? 4.152 29.503 -0.455 1.00 33.31 116 PHE A CA 1
ATOM 943 C C . PHE A 1 116 ? 4.818 28.285 -1.109 1.00 33.31 116 PHE A C 1
ATOM 945 O O . PHE A 1 116 ? 5.244 27.334 -0.469 1.00 33.31 116 PHE A O 1
ATOM 952 N N . TRP A 1 117 ? 4.790 28.363 -2.443 1.00 33.53 117 TRP A N 1
ATOM 953 C CA . TRP A 1 117 ? 5.381 27.475 -3.430 1.00 33.53 117 TRP A CA 1
ATOM 954 C C . TRP A 1 117 ? 6.902 27.579 -3.401 1.00 33.53 117 TRP A C 1
ATOM 956 O O . TRP A 1 117 ? 7.418 28.691 -3.324 1.00 33.53 117 TRP A O 1
ATOM 966 N N . ASP A 1 118 ? 7.574 26.457 -3.629 1.00 29.88 118 ASP A N 1
ATOM 967 C CA . ASP A 1 118 ? 8.558 26.403 -4.706 1.00 29.88 118 ASP A CA 1
ATOM 968 C C . ASP A 1 118 ? 8.612 24.971 -5.261 1.00 29.88 118 ASP A C 1
ATOM 970 O O . ASP A 1 118 ? 8.719 23.998 -4.511 1.00 29.88 118 ASP A O 1
ATOM 974 N N . GLU A 1 119 ? 8.446 24.836 -6.573 1.00 37.28 119 GLU A N 1
ATOM 975 C CA . GLU A 1 119 ? 8.605 23.572 -7.288 1.00 37.28 119 GLU A CA 1
ATOM 976 C C . GLU A 1 119 ? 10.029 23.523 -7.819 1.00 37.28 119 GLU A C 1
ATOM 978 O O . GLU A 1 119 ? 10.391 24.393 -8.604 1.00 37.28 119 GLU A O 1
ATOM 983 N N . ASN A 1 120 ? 10.799 22.476 -7.496 1.00 33.00 120 ASN A N 1
ATOM 984 C CA . ASN A 1 120 ? 11.632 21.828 -8.508 1.00 33.00 120 ASN A CA 1
ATOM 985 C C . ASN A 1 120 ? 12.297 20.516 -8.076 1.00 33.00 120 ASN A C 1
ATOM 987 O O . ASN A 1 120 ? 12.630 20.289 -6.920 1.00 33.00 120 ASN A O 1
ATOM 991 N N . ALA A 1 121 ? 12.579 19.742 -9.131 1.00 35.12 121 ALA A N 1
ATOM 992 C CA . ALA A 1 121 ? 13.466 18.586 -9.251 1.00 35.12 121 ALA A CA 1
ATOM 993 C C . ALA A 1 121 ? 12.897 17.215 -8.853 1.00 35.12 121 ALA A C 1
ATOM 995 O O . ALA A 1 121 ? 12.775 16.900 -7.688 1.00 35.12 121 ALA A O 1
ATOM 996 N N . HIS A 1 122 ? 12.666 16.357 -9.860 1.00 37.94 122 HIS A N 1
ATOM 997 C CA . HIS A 1 122 ? 13.260 15.007 -9.928 1.00 37.94 122 HIS A CA 1
ATOM 998 C C . HIS A 1 122 ? 13.311 14.583 -11.406 1.00 37.94 122 HIS A C 1
ATOM 1000 O O . HIS A 1 12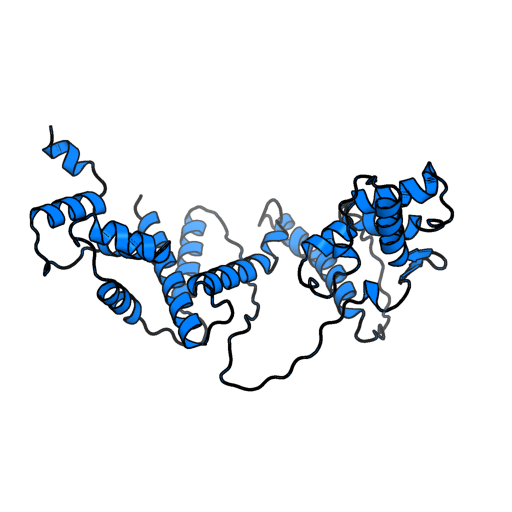2 ? 12.266 14.556 -12.066 1.00 37.94 122 HIS A O 1
ATOM 1006 N N . SER A 1 123 ? 14.516 14.285 -11.901 1.00 41.28 123 SER A N 1
ATOM 1007 C CA . SER A 1 123 ? 14.862 13.971 -13.297 1.00 41.28 123 SER A CA 1
ATOM 1008 C C . SER A 1 123 ? 15.196 12.478 -13.456 1.00 41.28 123 SER A C 1
ATOM 1010 O O . SER A 1 123 ? 15.875 11.910 -12.604 1.00 41.28 123 SER A O 1
ATOM 1012 N N . ASN A 1 124 ? 14.710 11.837 -14.529 1.00 47.97 124 ASN A N 1
ATOM 1013 C CA . ASN A 1 124 ? 14.927 10.414 -14.838 1.00 47.97 124 ASN A CA 1
ATOM 1014 C C . ASN A 1 124 ? 16.077 10.237 -15.852 1.00 47.97 124 ASN A C 1
ATOM 1016 O O . ASN A 1 124 ? 15.981 10.682 -16.996 1.00 47.97 124 ASN A O 1
ATOM 1020 N N . TYR A 1 125 ? 17.137 9.540 -15.445 1.00 50.94 125 TYR A N 1
ATOM 1021 C CA . TYR A 1 125 ? 18.408 9.423 -16.168 1.00 50.94 125 TYR A CA 1
ATOM 1022 C C . TYR A 1 125 ? 18.306 8.754 -17.552 1.00 50.94 125 TYR A C 1
ATOM 1024 O O . TYR A 1 125 ? 18.888 9.246 -18.520 1.00 50.94 125 TYR A O 1
ATOM 1032 N N . PHE A 1 126 ? 17.513 7.682 -17.679 1.00 50.34 126 PHE A N 1
ATOM 1033 C CA . PHE A 1 126 ? 17.521 6.799 -18.861 1.00 50.34 126 PHE A CA 1
ATOM 1034 C C . PHE A 1 126 ? 16.958 7.454 -20.134 1.00 50.34 126 PHE A C 1
ATOM 1036 O O . PHE A 1 126 ? 17.240 7.019 -21.247 1.00 50.34 126 PHE A O 1
ATOM 1043 N N . ALA A 1 127 ? 16.155 8.509 -19.982 1.00 51.56 127 ALA A N 1
ATOM 1044 C CA . ALA A 1 127 ? 15.565 9.234 -21.104 1.00 51.56 127 ALA A CA 1
ATOM 1045 C C . ALA A 1 127 ? 16.338 10.501 -21.495 1.00 51.56 127 ALA A C 1
ATOM 1047 O O . ALA A 1 127 ? 16.064 11.057 -22.558 1.00 51.56 127 ALA A O 1
ATOM 1048 N N . ILE A 1 128 ? 17.250 10.976 -20.636 1.00 49.12 128 ILE A N 1
ATOM 1049 C CA . ILE A 1 128 ? 17.810 12.334 -20.705 1.00 49.12 128 ILE A CA 1
ATO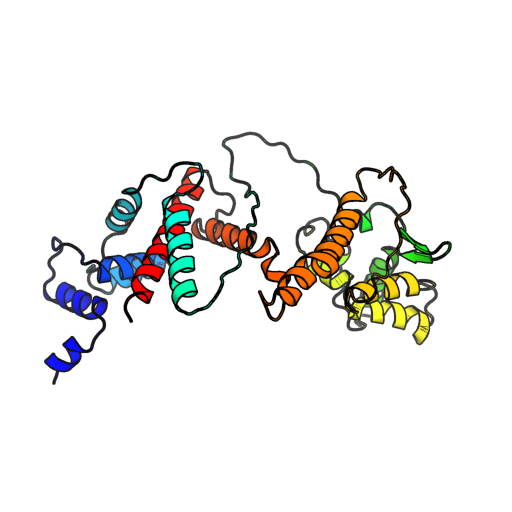M 1050 C C . ILE A 1 128 ? 19.286 12.339 -21.124 1.00 49.12 128 ILE A C 1
ATOM 1052 O O . ILE A 1 128 ? 19.686 13.233 -21.864 1.00 49.12 128 ILE A O 1
ATOM 1056 N N . LYS A 1 129 ? 20.102 11.358 -20.711 1.00 50.34 129 LYS A N 1
ATOM 1057 C CA . LYS A 1 129 ? 21.547 11.345 -21.006 1.00 50.34 129 LYS A CA 1
ATOM 1058 C C . LYS A 1 129 ? 21.997 10.072 -21.728 1.00 50.34 129 LYS A C 1
ATOM 1060 O O . LYS A 1 129 ? 22.635 9.225 -21.126 1.00 50.34 129 LYS A O 1
ATOM 1065 N N . GLY A 1 130 ? 21.707 10.000 -23.030 1.00 55.69 130 GLY A N 1
ATOM 1066 C CA . GLY A 1 130 ? 22.434 9.161 -23.996 1.00 55.69 130 GLY A CA 1
ATOM 1067 C C . GLY A 1 130 ? 22.527 7.649 -23.699 1.00 55.69 130 GLY A C 1
ATOM 1068 O O . GLY A 1 130 ? 21.859 7.139 -22.802 1.00 55.69 130 GLY A O 1
ATOM 1069 N N . PRO A 1 131 ? 23.298 6.895 -24.502 1.00 53.16 131 PRO A N 1
ATOM 1070 C CA . PRO A 1 131 ? 23.520 5.466 -24.283 1.00 53.16 131 PRO A CA 1
ATOM 1071 C C . PRO A 1 131 ? 24.303 5.172 -22.998 1.00 53.16 131 PRO A C 1
ATOM 1073 O O . PRO A 1 131 ? 25.311 5.821 -22.726 1.00 53.16 131 PRO A O 1
ATOM 1076 N N . LEU A 1 132 ? 23.911 4.122 -22.269 1.00 57.22 132 LEU A N 1
ATOM 1077 C CA . LEU A 1 132 ? 24.747 3.523 -21.221 1.00 57.22 132 LEU A CA 1
ATOM 1078 C C . LEU A 1 132 ? 25.687 2.491 -21.853 1.00 57.22 132 LEU A C 1
ATOM 1080 O O . LEU A 1 132 ? 25.246 1.670 -22.657 1.00 57.22 132 LEU A O 1
ATOM 1084 N N . ILE A 1 133 ? 26.968 2.511 -21.488 1.00 57.50 133 ILE A N 1
ATOM 1085 C CA . ILE A 1 133 ? 27.955 1.529 -21.961 1.00 57.50 133 ILE A CA 1
ATOM 1086 C C . ILE A 1 133 ? 27.755 0.228 -21.172 1.00 57.50 133 ILE A C 1
ATOM 1088 O O . ILE A 1 133 ? 27.883 0.223 -19.950 1.00 57.50 133 ILE A O 1
ATOM 1092 N N . TYR A 1 134 ? 27.422 -0.860 -21.866 1.00 51.97 134 TYR A N 1
ATOM 1093 C CA . TYR A 1 134 ? 27.229 -2.195 -21.287 1.00 51.97 134 TYR A CA 1
ATOM 1094 C C . TYR A 1 134 ? 28.529 -3.015 -21.313 1.00 51.97 134 TYR A C 1
ATOM 1096 O O . TYR A 1 134 ? 28.907 -3.590 -20.299 1.00 51.97 134 TYR A O 1
ATOM 1104 N N . ASN A 1 135 ? 29.252 -2.985 -22.439 1.00 52.78 135 ASN A N 1
ATOM 1105 C CA . ASN A 1 135 ? 30.609 -3.517 -22.636 1.00 52.78 135 ASN A CA 1
ATOM 1106 C C . ASN A 1 135 ? 31.377 -2.583 -23.583 1.00 52.78 135 ASN A C 1
ATOM 1108 O O . ASN A 1 135 ? 30.748 -1.747 -24.223 1.00 52.78 135 ASN A O 1
ATOM 1112 N N . LYS A 1 136 ? 32.710 -2.724 -23.713 1.00 53.94 136 LYS A N 1
ATOM 1113 C CA . LYS A 1 136 ? 33.593 -1.785 -24.452 1.00 53.94 136 LYS A CA 1
ATOM 1114 C C . LYS A 1 136 ? 33.057 -1.298 -25.821 1.00 53.94 136 LYS A C 1
ATOM 1116 O O . LYS A 1 136 ? 33.378 -0.170 -26.170 1.00 53.94 136 LYS A O 1
ATOM 1121 N N . ASN A 1 137 ? 32.208 -2.076 -26.517 1.00 57.44 137 ASN A N 1
ATOM 1122 C CA . ASN A 1 137 ? 31.539 -1.707 -27.778 1.00 57.44 137 ASN A CA 1
ATOM 1123 C C . ASN A 1 137 ? 29.996 -1.915 -27.806 1.00 57.44 137 ASN A C 1
ATOM 1125 O O . ASN A 1 137 ? 29.399 -1.877 -28.879 1.00 57.44 137 ASN A O 1
ATOM 1129 N N . GLU A 1 138 ? 29.329 -2.160 -26.673 1.00 61.59 138 GLU A N 1
ATOM 1130 C CA . GLU A 1 138 ? 27.880 -2.429 -26.616 1.00 61.59 138 GLU A CA 1
ATOM 1131 C C . GLU A 1 138 ? 27.144 -1.366 -25.798 1.00 61.59 138 GLU A C 1
ATOM 1133 O O . GLU A 1 138 ? 27.542 -1.050 -24.675 1.00 61.59 138 GLU A O 1
ATOM 1138 N N . TYR A 1 139 ? 26.037 -0.848 -26.339 1.00 65.31 139 TYR A N 1
ATOM 1139 C CA . TYR A 1 139 ? 25.297 0.266 -25.749 1.00 65.31 139 TYR A CA 1
ATOM 1140 C C . TYR A 1 139 ? 23.844 -0.101 -25.440 1.00 65.31 139 TYR A C 1
ATOM 1142 O O . TYR A 1 139 ? 23.134 -0.696 -26.253 1.00 65.31 139 TYR A O 1
ATOM 1150 N N . ILE A 1 140 ? 23.367 0.334 -24.278 1.00 70.25 140 ILE A N 1
ATOM 1151 C CA . ILE A 1 140 ? 21.953 0.308 -23.914 1.00 70.25 140 ILE A CA 1
ATOM 1152 C C . ILE A 1 140 ? 21.354 1.663 -24.276 1.00 70.25 140 ILE A C 1
ATOM 1154 O O . ILE A 1 140 ? 21.787 2.688 -23.748 1.00 70.25 140 ILE A O 1
ATOM 1158 N N . HIS A 1 141 ? 20.353 1.685 -25.161 1.00 74.12 141 HIS A N 1
ATOM 1159 C CA . HIS A 1 141 ? 19.830 2.943 -25.700 1.00 74.12 141 HIS A CA 1
ATOM 1160 C C . HIS A 1 141 ? 18.294 3.032 -25.648 1.00 74.12 141 HIS A C 1
ATOM 1162 O O . HIS A 1 141 ? 17.572 2.174 -26.161 1.00 74.12 141 HIS A O 1
ATOM 1168 N N . TRP A 1 142 ? 17.765 4.127 -25.082 1.00 78.81 142 TRP A N 1
ATOM 1169 C CA . TRP A 1 142 ? 16.317 4.385 -24.983 1.00 78.81 142 TRP A CA 1
ATOM 1170 C C . TRP A 1 142 ? 15.619 4.527 -26.344 1.00 78.81 142 TRP A C 1
ATOM 1172 O O . TRP A 1 142 ? 14.426 4.248 -26.471 1.00 78.81 142 TRP A O 1
ATOM 1182 N N . SER A 1 143 ? 16.356 4.916 -27.389 1.00 82.12 143 SER A N 1
ATOM 1183 C CA . SER A 1 143 ? 15.829 4.975 -28.766 1.00 82.12 143 SER A CA 1
ATOM 1184 C C . SER A 1 143 ? 15.218 3.655 -29.225 1.00 82.12 143 SER A C 1
ATOM 1186 O O . SER A 1 143 ? 14.235 3.701 -29.951 1.00 82.12 143 SER A O 1
ATOM 1188 N N . PHE A 1 144 ? 15.715 2.497 -28.778 1.00 83.38 144 PHE A N 1
ATOM 1189 C CA . PHE A 1 144 ? 15.121 1.212 -29.147 1.00 83.38 144 PHE A CA 1
ATOM 1190 C C . PHE A 1 144 ? 13.703 1.050 -28.586 1.00 83.38 144 PHE A C 1
ATOM 1192 O O . PHE A 1 144 ? 12.855 0.442 -29.229 1.00 83.38 144 PHE A O 1
ATOM 1199 N N . ILE A 1 145 ? 13.401 1.657 -27.432 1.00 85.06 145 ILE A N 1
ATOM 1200 C CA . ILE A 1 145 ? 12.041 1.684 -26.875 1.00 85.06 145 ILE A CA 1
ATOM 1201 C C . ILE A 1 145 ? 11.132 2.626 -27.653 1.00 85.06 145 ILE A C 1
ATOM 1203 O O . ILE A 1 145 ? 9.980 2.275 -27.905 1.00 85.06 145 ILE A O 1
ATOM 1207 N N . LYS A 1 146 ? 11.654 3.785 -28.072 1.00 86.06 146 LYS A N 1
ATOM 1208 C CA . LYS A 1 146 ? 10.931 4.710 -28.957 1.00 86.06 146 LYS A CA 1
ATOM 1209 C C . LYS A 1 146 ? 10.602 4.031 -30.289 1.00 86.06 146 LYS A C 1
ATOM 1211 O O . LYS A 1 146 ? 9.432 3.865 -30.602 1.00 86.06 146 LYS A O 1
ATOM 1216 N N . LYS A 1 147 ? 11.616 3.489 -30.969 1.00 87.81 147 LYS A N 1
ATOM 1217 C CA . LYS A 1 147 ? 11.484 2.753 -32.236 1.00 87.81 147 LYS A CA 1
ATOM 1218 C C . LYS A 1 147 ? 10.516 1.574 -32.136 1.00 87.81 147 LYS A C 1
ATOM 1220 O O . LYS A 1 147 ? 9.691 1.394 -33.025 1.00 87.81 147 LYS A O 1
ATOM 1225 N N . LEU A 1 148 ? 10.573 0.791 -31.052 1.00 87.12 148 LEU A N 1
ATOM 1226 C CA . LEU A 1 148 ? 9.628 -0.307 -30.824 1.00 87.12 148 LEU A CA 1
ATOM 1227 C C . LEU A 1 148 ? 8.189 0.207 -30.713 1.00 87.12 148 LEU A C 1
ATOM 1229 O O . LEU A 1 148 ? 7.279 -0.369 -31.301 1.00 87.12 148 LEU A O 1
ATOM 1233 N N . ASN A 1 149 ? 7.967 1.289 -29.969 1.00 89.00 149 ASN A N 1
ATOM 1234 C CA . ASN A 1 149 ? 6.645 1.890 -29.853 1.00 89.00 149 ASN A CA 1
ATOM 1235 C C . ASN A 1 149 ? 6.150 2.444 -31.201 1.00 89.00 149 ASN A C 1
ATOM 1237 O O . ASN A 1 149 ? 5.017 2.156 -31.583 1.00 89.00 149 ASN A O 1
ATOM 1241 N N . ASP A 1 150 ? 7.008 3.150 -31.936 1.00 89.62 150 ASP A N 1
ATOM 1242 C CA . ASP A 1 150 ? 6.685 3.754 -33.232 1.00 89.62 150 ASP A CA 1
ATOM 1243 C C . ASP A 1 150 ? 6.346 2.681 -34.281 1.00 89.62 150 ASP A C 1
ATOM 1245 O O . ASP A 1 150 ? 5.342 2.795 -34.988 1.00 89.62 150 ASP A O 1
ATOM 1249 N N . LYS A 1 151 ? 7.116 1.583 -34.330 1.00 86.75 151 LYS A N 1
ATOM 1250 C CA . LYS A 1 151 ? 6.843 0.431 -35.206 1.00 86.75 151 LYS A CA 1
ATOM 1251 C C . LYS A 1 151 ? 5.487 -0.203 -34.893 1.00 86.75 151 LYS A C 1
ATOM 1253 O O . LYS A 1 151 ? 4.682 -0.386 -35.800 1.00 86.75 151 LYS A O 1
ATOM 1258 N N . GLN A 1 152 ? 5.189 -0.459 -33.615 1.00 88.25 152 GLN A N 1
ATOM 1259 C CA . GLN A 1 152 ? 3.896 -1.029 -33.207 1.00 88.25 152 GLN A CA 1
ATOM 1260 C C . GLN A 1 152 ? 2.712 -0.121 -33.575 1.00 88.25 152 GLN A C 1
ATOM 1262 O O . GLN A 1 152 ? 1.635 -0.614 -33.905 1.00 88.25 152 GLN A O 1
ATOM 1267 N N . GLN A 1 153 ? 2.889 1.202 -33.527 1.00 87.00 153 GLN A N 1
ATOM 1268 C CA . GLN A 1 153 ? 1.852 2.150 -33.944 1.00 87.00 153 GLN A CA 1
ATOM 1269 C C . GLN A 1 153 ? 1.658 2.171 -35.454 1.00 87.00 153 GLN A C 1
ATOM 1271 O O . GLN A 1 153 ? 0.518 2.169 -35.919 1.00 87.00 153 GLN A O 1
ATOM 1276 N N . LYS A 1 154 ? 2.759 2.154 -36.208 1.00 89.06 154 LYS A N 1
ATOM 1277 C CA . LYS A 1 154 ? 2.740 2.104 -37.670 1.00 89.06 154 LYS A CA 1
ATOM 1278 C C . LYS A 1 154 ? 2.070 0.828 -38.179 1.00 89.06 154 LYS A C 1
ATOM 1280 O O . LYS A 1 154 ? 1.215 0.894 -39.054 1.00 89.06 154 LYS A O 1
ATOM 1285 N N . GLU A 1 155 ? 2.442 -0.318 -37.620 1.00 85.75 155 GLU A N 1
ATOM 1286 C CA . GLU A 1 155 ? 1.960 -1.638 -38.047 1.00 85.75 155 GLU A CA 1
ATOM 1287 C C . GLU A 1 155 ? 0.604 -2.005 -37.425 1.00 85.75 155 GLU A C 1
ATOM 1289 O O . GLU A 1 155 ? -0.026 -2.970 -37.848 1.00 85.75 155 GLU A O 1
ATOM 1294 N N . LYS A 1 156 ? 0.140 -1.240 -36.423 1.00 85.06 156 LYS A N 1
ATOM 1295 C CA . LYS A 1 156 ? -1.059 -1.525 -35.610 1.00 85.06 156 LYS A CA 1
ATOM 1296 C C . LYS A 1 156 ? -1.051 -2.931 -34.980 1.00 85.06 156 LYS A C 1
ATOM 1298 O O . LYS A 1 156 ? -2.102 -3.451 -34.610 1.00 85.06 156 LYS A O 1
ATOM 1303 N N . LEU A 1 157 ? 0.136 -3.520 -34.812 1.00 82.19 157 LEU A N 1
ATOM 1304 C CA . LEU A 1 157 ? 0.365 -4.853 -34.260 1.00 82.19 157 LEU A CA 1
ATOM 1305 C C . LEU A 1 157 ? 1.379 -4.777 -33.112 1.00 82.19 157 LEU A C 1
ATOM 1307 O O . LEU A 1 157 ? 2.394 -4.087 -33.196 1.00 82.19 157 LEU A O 1
ATOM 1311 N N . HIS A 1 158 ? 1.116 -5.500 -32.023 1.00 78.62 158 HIS A N 1
ATOM 1312 C CA . HIS A 1 158 ? 1.996 -5.528 -30.854 1.00 78.62 158 HIS A CA 1
ATOM 1313 C C . HIS A 1 158 ? 2.781 -6.838 -30.771 1.00 78.62 158 HIS A C 1
ATOM 1315 O O . HIS A 1 158 ? 2.188 -7.911 -30.701 1.00 78.62 158 HIS A O 1
ATOM 1321 N N . CYS A 1 159 ? 4.111 -6.746 -30.662 1.00 70.00 159 CYS A N 1
ATOM 1322 C CA . CYS A 1 159 ? 5.012 -7.888 -30.447 1.00 70.00 159 CYS A CA 1
ATOM 1323 C C . CYS A 1 159 ? 4.968 -8.376 -28.983 1.00 70.00 159 CYS A C 1
ATOM 1325 O O . CYS A 1 159 ? 5.981 -8.351 -28.288 1.00 70.00 159 CYS A O 1
ATOM 1327 N N . ALA A 1 160 ? 3.776 -8.703 -28.468 1.00 76.81 160 ALA A N 1
ATOM 1328 C CA . ALA A 1 160 ? 3.510 -9.142 -27.087 1.00 76.81 160 ALA A CA 1
ATOM 1329 C C . ALA A 1 160 ? 4.041 -8.221 -25.954 1.00 76.81 160 ALA A C 1
ATOM 1331 O O . ALA A 1 160 ? 3.972 -8.568 -24.771 1.00 76.81 160 ALA A O 1
ATOM 1332 N N . SER A 1 161 ? 4.545 -7.026 -26.282 1.00 83.12 161 SER A N 1
ATOM 1333 C CA . SER A 1 161 ? 5.035 -6.043 -25.317 1.00 83.12 161 SER A CA 1
ATOM 1334 C C . SER A 1 161 ? 3.904 -5.124 -24.837 1.00 83.12 161 SER A C 1
ATOM 1336 O O . SER A 1 161 ? 2.990 -4.767 -25.589 1.00 83.12 161 SER A O 1
ATOM 1338 N N . LYS A 1 162 ? 3.976 -4.694 -23.570 1.00 85.94 162 LYS A N 1
ATOM 1339 C CA . LYS A 1 162 ? 3.032 -3.717 -22.992 1.00 85.94 162 LYS A CA 1
ATOM 1340 C C . LYS A 1 162 ? 3.418 -2.263 -23.295 1.00 85.94 162 LYS A C 1
ATOM 1342 O O . LYS A 1 162 ? 2.751 -1.344 -22.827 1.00 85.94 162 LYS A O 1
ATOM 1347 N N . ILE A 1 163 ? 4.462 -2.043 -24.097 1.00 89.00 163 ILE A N 1
ATOM 1348 C CA . ILE A 1 163 ? 4.963 -0.705 -24.419 1.00 89.00 163 ILE A CA 1
ATOM 1349 C C . ILE A 1 163 ? 3.916 0.074 -25.222 1.00 89.00 163 ILE A C 1
ATOM 1351 O O . ILE A 1 163 ? 3.263 -0.455 -26.126 1.00 89.00 163 ILE A O 1
ATOM 1355 N N . ARG A 1 164 ? 3.732 1.336 -24.830 1.00 88.06 164 ARG A N 1
ATOM 1356 C CA . ARG A 1 164 ? 2.757 2.307 -25.351 1.00 88.06 164 ARG A CA 1
ATOM 1357 C C . ARG A 1 164 ? 3.355 3.712 -25.263 1.00 88.06 164 ARG A C 1
ATOM 1359 O O . ARG A 1 164 ? 4.283 3.907 -24.480 1.00 88.06 164 ARG A O 1
ATOM 1366 N N . ASN A 1 165 ? 2.735 4.706 -25.908 1.00 87.25 165 ASN A N 1
ATOM 1367 C CA . ASN A 1 165 ? 3.122 6.125 -25.810 1.00 87.25 165 ASN A CA 1
ATOM 1368 C C . ASN A 1 165 ? 3.347 6.613 -24.377 1.00 87.25 165 ASN A C 1
ATOM 1370 O O . ASN A 1 165 ? 4.271 7.376 -24.136 1.00 87.25 165 ASN A O 1
ATOM 1374 N N . ARG A 1 166 ? 2.554 6.137 -23.411 1.00 86.12 166 ARG A N 1
ATOM 1375 C CA . ARG A 1 166 ? 2.715 6.483 -21.988 1.00 86.12 166 ARG A CA 1
ATOM 1376 C C . ARG A 1 166 ? 4.073 6.076 -21.401 1.00 86.12 166 ARG A C 1
ATOM 1378 O O . ARG A 1 166 ? 4.556 6.734 -20.494 1.00 86.12 166 ARG A O 1
ATOM 1385 N N . HIS A 1 167 ? 4.694 5.021 -21.928 1.00 86.56 167 HIS A N 1
ATOM 1386 C CA . HIS A 1 167 ? 6.032 4.576 -21.529 1.00 86.56 167 HIS A CA 1
ATOM 1387 C C . HIS A 1 167 ? 7.133 5.456 -22.116 1.00 86.56 167 HIS A C 1
ATOM 1389 O O . HIS A 1 167 ? 8.170 5.616 -21.488 1.00 86.56 167 HIS A O 1
ATOM 1395 N N . VAL A 1 168 ? 6.920 6.008 -23.315 1.00 85.31 168 VAL A N 1
ATOM 1396 C CA . VAL A 1 168 ? 7.866 6.917 -23.979 1.00 85.31 168 VAL A CA 1
ATOM 1397 C C . VAL A 1 168 ? 7.738 8.333 -23.411 1.00 85.31 168 VAL A C 1
ATOM 1399 O O . VAL A 1 168 ? 8.740 8.956 -23.073 1.00 85.31 168 VAL A O 1
ATOM 1402 N N . ASN A 1 169 ? 6.502 8.799 -23.236 1.00 85.00 169 ASN A N 1
ATOM 1403 C CA . ASN A 1 169 ? 6.133 10.125 -22.743 1.00 85.00 169 ASN A CA 1
ATOM 1404 C C . ASN A 1 169 ? 5.794 10.076 -21.244 1.00 85.00 169 ASN A C 1
ATOM 1406 O O . ASN A 1 169 ? 4.775 10.602 -20.803 1.00 85.00 169 ASN A O 1
ATOM 1410 N N . PHE A 1 170 ? 6.635 9.404 -20.458 1.00 80.06 170 PHE A N 1
ATOM 1411 C CA . PHE A 1 170 ? 6.367 9.089 -19.050 1.00 80.06 170 PHE A CA 1
ATOM 1412 C C . PHE A 1 170 ? 6.540 10.281 -18.091 1.00 80.06 170 PHE A C 1
ATOM 1414 O O . PHE A 1 170 ? 6.329 10.119 -16.894 1.00 80.06 170 PHE A O 1
ATOM 1421 N N . TYR A 1 171 ? 6.950 11.462 -18.568 1.00 79.19 171 TYR A N 1
ATOM 1422 C CA . TYR A 1 171 ? 7.355 12.600 -17.727 1.00 79.19 171 TYR A CA 1
ATOM 1423 C C . TYR A 1 171 ? 6.294 13.017 -16.696 1.00 79.19 171 TYR A C 1
ATOM 1425 O O . TYR A 1 171 ? 6.624 13.273 -15.539 1.00 79.19 171 TYR A O 1
ATOM 1433 N N . THR A 1 172 ? 5.017 13.009 -17.084 1.00 74.81 172 THR A N 1
ATOM 1434 C CA . THR A 1 172 ? 3.876 13.319 -16.202 1.00 74.81 172 THR A CA 1
ATOM 1435 C C . THR A 1 172 ? 3.490 12.159 -15.277 1.00 74.81 172 THR A C 1
ATOM 1437 O O . THR A 1 172 ? 2.723 12.336 -14.336 1.00 74.81 172 THR A O 1
ATOM 1440 N N . GLU A 1 173 ? 4.037 10.966 -15.509 1.00 80.50 173 GLU A N 1
ATOM 1441 C CA . GLU A 1 173 ? 3.736 9.721 -14.799 1.00 80.50 173 GLU A CA 1
ATOM 1442 C C . GLU A 1 173 ? 4.996 9.077 -14.197 1.00 80.50 173 GLU A C 1
ATOM 1444 O O . GLU A 1 173 ? 5.035 7.866 -13.982 1.00 80.50 173 GLU A O 1
ATOM 1449 N N . LYS A 1 174 ? 6.029 9.878 -13.899 1.00 78.12 174 LYS A N 1
ATOM 1450 C CA . LYS A 1 174 ? 7.358 9.403 -13.470 1.00 78.12 174 LYS A CA 1
ATOM 1451 C C . LYS A 1 174 ? 7.350 8.493 -12.235 1.00 78.12 174 LYS A C 1
ATOM 1453 O O . LYS A 1 174 ? 8.204 7.624 -12.123 1.00 78.12 174 LYS A O 1
ATOM 1458 N N . MET A 1 175 ? 6.366 8.662 -11.348 1.00 76.94 175 MET A N 1
ATOM 1459 C CA . MET A 1 175 ? 6.200 7.862 -10.125 1.00 76.94 175 MET A CA 1
ATOM 1460 C C . MET A 1 175 ? 5.480 6.524 -10.366 1.00 76.94 175 MET A C 1
ATOM 1462 O O . MET A 1 175 ? 5.349 5.715 -9.453 1.00 76.94 175 MET A O 1
ATOM 1466 N N . LYS A 1 176 ? 4.980 6.257 -11.582 1.00 78.56 176 LYS A N 1
ATOM 1467 C CA . LYS A 1 176 ? 4.310 4.990 -11.896 1.00 78.56 176 LYS A CA 1
ATOM 1468 C C . LYS A 1 176 ? 5.342 3.896 -12.140 1.00 78.56 176 LYS A C 1
ATOM 1470 O O . LYS A 1 176 ? 5.695 3.604 -13.284 1.00 78.56 176 LYS A O 1
ATOM 1475 N N . VAL A 1 177 ? 5.746 3.228 -11.060 1.00 81.38 177 VAL A N 1
ATOM 1476 C CA . VAL A 1 177 ? 6.680 2.085 -11.077 1.00 81.38 177 VAL A CA 1
ATOM 1477 C C . VAL A 1 177 ? 6.249 1.011 -12.082 1.00 81.38 177 VAL A C 1
ATOM 1479 O O . VAL A 1 177 ? 7.088 0.402 -12.739 1.00 81.38 177 VAL A O 1
ATOM 1482 N N . CYS A 1 178 ? 4.941 0.829 -12.296 1.00 83.56 178 CYS A N 1
ATOM 1483 C CA . CYS A 1 178 ? 4.429 -0.122 -13.280 1.00 83.56 178 CYS A CA 1
ATOM 1484 C C . CYS A 1 178 ? 4.870 0.179 -14.726 1.00 83.56 178 CYS A C 1
ATOM 1486 O O . CYS A 1 178 ? 5.119 -0.766 -15.473 1.00 83.56 178 CYS A O 1
ATOM 1488 N N . LEU A 1 179 ? 5.018 1.452 -15.119 1.00 83.75 179 LEU A N 1
ATOM 1489 C CA . LEU A 1 179 ? 5.530 1.824 -16.444 1.00 83.75 179 LEU A CA 1
ATOM 1490 C C . LEU A 1 179 ? 7.018 1.468 -16.560 1.00 83.75 179 LEU A C 1
ATOM 1492 O O . LEU A 1 179 ? 7.437 0.869 -17.549 1.00 83.75 179 LEU A O 1
ATOM 1496 N N . ALA A 1 180 ? 7.808 1.760 -15.525 1.00 83.31 180 ALA A N 1
ATOM 1497 C CA . ALA A 1 180 ? 9.226 1.404 -15.488 1.00 83.31 180 ALA A CA 1
ATOM 1498 C C . ALA A 1 180 ? 9.438 -0.124 -15.517 1.00 83.31 180 ALA A C 1
ATOM 1500 O O . ALA A 1 180 ? 10.227 -0.633 -16.313 1.00 83.31 180 ALA A O 1
ATOM 1501 N N . ALA A 1 181 ? 8.669 -0.877 -14.727 1.00 82.19 181 ALA A N 1
ATOM 1502 C CA . ALA A 1 181 ? 8.730 -2.338 -14.703 1.00 82.19 181 ALA A CA 1
ATOM 1503 C C . ALA A 1 181 ? 8.370 -2.961 -16.066 1.00 82.19 181 ALA A C 1
ATOM 1505 O O . ALA A 1 181 ? 9.000 -3.922 -16.504 1.00 82.19 181 ALA A O 1
ATOM 1506 N N . GLN A 1 182 ? 7.390 -2.398 -16.781 1.00 86.38 182 GLN A N 1
ATOM 1507 C CA . GLN A 1 182 ? 7.003 -2.871 -18.116 1.00 86.38 182 GLN A CA 1
ATOM 1508 C C . GLN A 1 182 ? 8.091 -2.614 -19.170 1.00 86.38 182 GLN A C 1
ATOM 1510 O O . GLN A 1 182 ? 8.332 -3.471 -20.027 1.00 86.38 182 GLN A O 1
ATOM 1515 N N . VAL A 1 183 ? 8.808 -1.491 -19.081 1.00 85.25 183 VAL A N 1
ATOM 1516 C CA . VAL A 1 183 ? 9.982 -1.194 -19.925 1.00 85.25 183 VAL A CA 1
ATOM 1517 C C . VAL A 1 183 ? 11.082 -2.244 -19.766 1.00 85.25 183 VAL A C 1
ATOM 1519 O O . VAL A 1 183 ? 11.683 -2.650 -20.769 1.00 85.25 183 VAL A O 1
ATOM 1522 N N . LEU A 1 184 ? 11.338 -2.670 -18.529 1.00 80.69 184 LEU A N 1
ATOM 1523 C CA . LEU A 1 184 ? 12.365 -3.656 -18.175 1.00 80.69 184 LEU A CA 1
ATOM 1524 C C . LEU A 1 184 ? 11.885 -5.108 -18.313 1.00 80.69 184 LEU A C 1
ATOM 1526 O O . LEU A 1 184 ? 12.642 -6.039 -18.060 1.00 80.69 184 LEU A O 1
ATOM 1530 N N . SER A 1 185 ? 10.633 -5.321 -18.718 1.00 83.81 185 SER A N 1
ATOM 1531 C CA . SER A 1 185 ? 10.049 -6.657 -18.768 1.00 83.81 185 SER A CA 1
ATOM 1532 C C . SER A 1 185 ? 10.656 -7.548 -19.855 1.00 83.81 185 SER A C 1
ATOM 1534 O O . SER A 1 185 ? 11.122 -7.095 -20.905 1.00 83.81 185 SER A O 1
ATOM 1536 N N . ASN A 1 186 ? 10.563 -8.859 -19.628 1.00 81.88 186 ASN A N 1
ATOM 1537 C CA . ASN A 1 186 ? 11.043 -9.870 -20.563 1.00 81.88 186 ASN A CA 1
ATOM 1538 C C . ASN A 1 186 ? 10.343 -9.822 -21.924 1.00 81.88 186 ASN A C 1
ATOM 1540 O O . ASN A 1 186 ? 10.974 -10.087 -22.937 1.00 81.88 186 ASN A O 1
ATOM 1544 N N . SER A 1 187 ? 9.048 -9.499 -21.970 1.00 84.88 187 SER A N 1
ATOM 1545 C CA . SER A 1 187 ? 8.346 -9.386 -23.251 1.00 84.88 187 SER A CA 1
ATOM 1546 C C . SER A 1 187 ? 8.878 -8.216 -24.073 1.00 84.88 187 SER A C 1
ATOM 1548 O O . SER A 1 187 ? 9.006 -8.337 -25.285 1.00 84.88 187 SER A O 1
ATOM 1550 N N . THR A 1 188 ? 9.279 -7.119 -23.425 1.00 84.44 188 THR A N 1
ATOM 1551 C CA . THR A 1 188 ? 9.968 -6.010 -24.094 1.00 84.44 188 THR A CA 1
ATOM 1552 C C . THR A 1 188 ? 11.362 -6.419 -24.579 1.00 84.44 188 THR A C 1
ATOM 1554 O O . THR A 1 188 ? 11.749 -6.035 -25.677 1.00 84.44 188 THR A O 1
ATOM 1557 N N . ALA A 1 189 ? 12.110 -7.213 -23.806 1.00 84.69 189 ALA A N 1
ATOM 1558 C CA . ALA A 1 189 ? 13.407 -7.749 -24.236 1.00 84.69 189 ALA A CA 1
ATOM 1559 C C . ALA A 1 189 ? 13.278 -8.684 -25.452 1.00 84.69 189 ALA A C 1
ATOM 1561 O O . ALA A 1 189 ? 13.970 -8.500 -26.449 1.00 84.69 189 ALA A O 1
ATOM 1562 N N . LEU A 1 190 ? 12.340 -9.635 -25.399 1.00 83.44 190 LEU A N 1
ATOM 1563 C CA . LEU A 1 190 ? 12.048 -10.554 -26.500 1.00 83.44 190 LEU A CA 1
ATOM 1564 C C . LEU A 1 190 ? 11.560 -9.819 -27.748 1.00 83.44 190 LEU A C 1
ATOM 1566 O O . LEU A 1 190 ? 11.947 -10.188 -28.849 1.00 83.44 190 LEU A O 1
ATOM 1570 N N . ALA A 1 191 ? 10.756 -8.765 -27.591 1.00 85.62 191 ALA A N 1
ATOM 1571 C CA . ALA A 1 191 ? 10.319 -7.948 -28.716 1.00 85.62 191 ALA A CA 1
ATOM 1572 C C . ALA A 1 191 ? 11.504 -7.272 -29.420 1.00 85.62 191 ALA A C 1
ATOM 1574 O O . ALA A 1 191 ? 11.555 -7.277 -30.646 1.00 85.62 191 ALA A O 1
ATOM 1575 N N . LEU A 1 192 ? 12.471 -6.730 -28.672 1.00 86.19 192 LEU A N 1
ATOM 1576 C CA . LEU A 1 192 ? 13.690 -6.161 -29.260 1.00 86.19 192 LEU A CA 1
ATOM 1577 C C . LEU A 1 192 ? 14.499 -7.232 -30.006 1.00 86.19 192 LEU A C 1
ATOM 1579 O O . LEU A 1 192 ? 14.813 -7.056 -31.179 1.00 86.19 192 LEU A O 1
ATOM 1583 N N . HIS A 1 193 ? 14.721 -8.381 -29.368 1.00 84.81 193 HIS A N 1
ATOM 1584 C CA . HIS A 1 193 ? 15.448 -9.501 -29.966 1.00 84.81 193 HIS A CA 1
ATOM 1585 C C . HIS A 1 193 ? 14.764 -10.061 -31.225 1.00 84.81 193 HIS A C 1
ATOM 1587 O O . HIS A 1 193 ? 15.429 -10.386 -32.202 1.00 84.81 193 HIS A O 1
ATOM 1593 N N . PHE A 1 194 ? 13.433 -10.163 -31.231 1.00 85.44 194 PHE A N 1
ATOM 1594 C CA . PHE A 1 194 ? 12.662 -10.605 -32.395 1.00 85.44 194 PHE A CA 1
ATOM 1595 C C . PHE A 1 194 ? 12.818 -9.641 -33.578 1.00 85.44 194 PHE A C 1
ATOM 1597 O O . PHE A 1 194 ? 12.987 -10.083 -34.711 1.00 85.44 194 PHE A O 1
ATOM 1604 N N . ASN A 1 195 ? 12.812 -8.328 -33.325 1.00 83.88 195 ASN A N 1
ATOM 1605 C CA . ASN A 1 195 ? 12.992 -7.332 -34.382 1.00 83.88 195 ASN A CA 1
ATOM 1606 C C . ASN A 1 195 ? 14.407 -7.358 -34.976 1.00 83.88 195 ASN A C 1
ATOM 1608 O O . ASN A 1 195 ? 14.561 -7.246 -36.188 1.00 83.88 195 ASN A O 1
ATOM 1612 N N . GLU A 1 196 ? 15.425 -7.531 -34.138 1.00 84.25 196 GLU A N 1
ATOM 1613 C CA . GLU A 1 196 ? 16.815 -7.569 -34.593 1.00 84.25 196 GLU A CA 1
ATOM 1614 C C . GLU A 1 196 ? 17.196 -8.897 -35.250 1.00 84.25 196 GLU A C 1
ATOM 1616 O O . GLU A 1 196 ? 17.776 -8.886 -36.325 1.00 84.25 196 GLU A O 1
ATOM 1621 N N . ILE A 1 197 ? 16.878 -10.038 -34.632 1.00 83.50 197 ILE A N 1
ATOM 1622 C CA . ILE A 1 197 ? 17.365 -11.345 -35.102 1.00 83.50 197 ILE A CA 1
ATOM 1623 C C . ILE A 1 197 ? 16.376 -12.004 -36.059 1.00 83.50 197 ILE A C 1
ATOM 1625 O O . ILE A 1 197 ? 16.777 -12.538 -37.087 1.00 83.50 197 ILE A O 1
ATOM 1629 N N . THR A 1 198 ? 15.081 -11.999 -35.730 1.00 84.50 198 THR A N 1
ATOM 1630 C CA . THR A 1 198 ? 14.079 -12.736 -36.518 1.00 84.50 198 THR A CA 1
ATOM 1631 C C . THR A 1 198 ? 13.595 -11.938 -37.722 1.00 84.50 198 THR A C 1
ATOM 1633 O O . THR A 1 198 ? 13.460 -12.499 -38.804 1.00 84.50 198 THR A O 1
ATOM 1636 N N . LEU A 1 199 ? 13.338 -10.639 -37.550 1.00 84.69 199 LEU A N 1
ATOM 1637 C CA . LEU A 1 199 ? 12.918 -9.758 -38.646 1.00 84.69 199 LEU A CA 1
ATOM 1638 C C . LEU A 1 199 ? 14.094 -9.097 -39.377 1.00 84.69 199 LEU A C 1
ATOM 1640 O O . LEU A 1 199 ? 13.881 -8.553 -40.458 1.00 84.69 199 LEU A O 1
ATOM 1644 N N . ASN A 1 200 ? 15.303 -9.133 -38.803 1.00 84.69 200 ASN A N 1
ATOM 1645 C CA . ASN A 1 200 ? 16.501 -8.477 -39.337 1.00 84.69 200 ASN A CA 1
ATOM 1646 C C . ASN A 1 200 ? 16.271 -6.992 -39.696 1.00 84.69 200 ASN A C 1
ATOM 1648 O O . ASN A 1 200 ? 16.736 -6.492 -40.722 1.00 84.69 200 ASN A O 1
ATOM 1652 N N . ASP A 1 201 ? 15.496 -6.280 -38.869 1.00 82.88 201 ASP A N 1
ATOM 1653 C CA . ASP A 1 201 ? 15.164 -4.872 -39.088 1.00 82.88 201 ASP A CA 1
ATOM 1654 C C . ASP A 1 201 ? 16.378 -4.000 -38.732 1.00 82.88 201 ASP A C 1
ATOM 1656 O O . ASP A 1 201 ? 16.763 -3.891 -37.564 1.00 82.88 201 ASP A O 1
ATOM 1660 N N . MET A 1 202 ? 16.963 -3.330 -39.733 1.00 81.25 202 MET A N 1
ATOM 1661 C CA . MET A 1 202 ? 18.144 -2.474 -39.547 1.00 81.25 202 MET A CA 1
ATOM 1662 C C . MET A 1 202 ? 17.936 -1.370 -38.499 1.00 81.25 202 MET A C 1
ATOM 1664 O O . MET A 1 202 ? 18.899 -0.899 -37.893 1.00 81.25 202 MET A O 1
ATOM 1668 N N . ASN A 1 203 ? 16.690 -0.973 -38.214 1.00 82.38 203 ASN A N 1
ATOM 1669 C CA . ASN A 1 203 ? 16.404 0.010 -37.168 1.00 82.38 203 ASN A CA 1
ATOM 1670 C C . ASN A 1 203 ? 16.715 -0.503 -35.753 1.00 82.38 203 ASN A C 1
ATOM 1672 O O . ASN A 1 203 ? 16.880 0.320 -34.842 1.00 82.38 203 ASN A O 1
ATOM 1676 N N . PHE A 1 204 ? 16.798 -1.822 -35.574 1.00 82.75 204 PHE A N 1
ATOM 1677 C CA . PHE A 1 204 ? 17.057 -2.512 -34.310 1.00 82.75 204 PHE A CA 1
ATOM 1678 C C . PHE A 1 204 ? 18.438 -3.177 -34.258 1.00 82.75 204 PHE A C 1
ATOM 1680 O O . PHE A 1 204 ? 18.713 -3.908 -33.311 1.00 82.75 204 PHE A O 1
ATOM 1687 N N . ALA A 1 205 ? 19.331 -2.892 -35.211 1.00 75.31 205 ALA A N 1
ATOM 1688 C CA . ALA A 1 205 ? 20.714 -3.351 -35.135 1.00 75.31 205 ALA A CA 1
ATOM 1689 C C . ALA A 1 205 ? 21.360 -2.930 -33.798 1.00 75.31 205 ALA A C 1
ATOM 1691 O O . ALA A 1 205 ? 21.243 -1.773 -33.380 1.00 75.31 205 ALA A O 1
ATOM 1692 N N . HIS A 1 206 ? 22.026 -3.874 -33.129 1.00 77.56 206 HIS A N 1
ATOM 1693 C CA . HIS A 1 206 ? 22.647 -3.729 -31.807 1.00 77.56 206 HIS A CA 1
ATOM 1694 C C . HIS A 1 206 ? 21.668 -3.561 -30.631 1.00 77.56 206 HIS A C 1
ATOM 1696 O O . HIS A 1 206 ? 22.082 -3.209 -29.522 1.00 77.56 206 HIS A O 1
ATOM 1702 N N . SER A 1 207 ? 20.373 -3.835 -30.816 1.00 80.56 207 SER A N 1
ATOM 1703 C CA . SER A 1 207 ? 19.404 -3.821 -29.712 1.00 80.56 207 SER A CA 1
ATOM 1704 C C . SER A 1 207 ? 19.600 -4.983 -28.724 1.00 80.56 207 SER A C 1
ATOM 1706 O O . SER A 1 207 ? 19.079 -4.932 -27.606 1.00 80.56 207 SER A O 1
ATOM 1708 N N . SER A 1 208 ? 20.403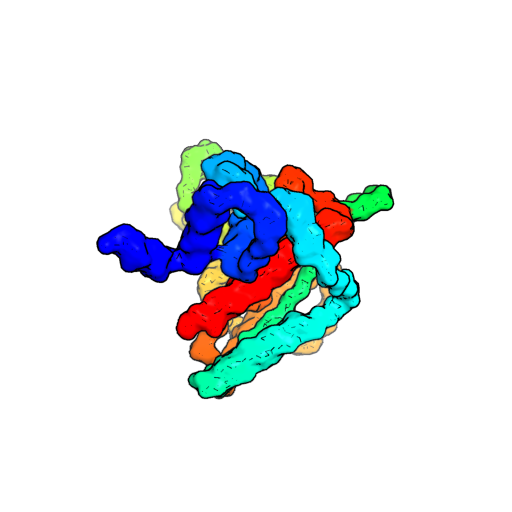 -5.986 -29.091 1.00 77.12 208 SER A N 1
ATOM 1709 C CA . SER A 1 208 ? 20.642 -7.224 -28.355 1.00 77.12 208 SER A CA 1
ATOM 1710 C C . SER A 1 208 ? 21.264 -6.951 -26.993 1.00 77.12 208 SER A C 1
ATOM 1712 O O . SER A 1 208 ? 20.819 -7.515 -25.998 1.00 77.12 208 SER A O 1
ATOM 1714 N N . ALA A 1 209 ? 22.169 -5.972 -26.893 1.00 74.62 209 ALA A N 1
ATOM 1715 C CA . ALA A 1 209 ? 22.706 -5.514 -25.611 1.00 74.62 209 ALA A CA 1
ATOM 1716 C C . ALA A 1 209 ? 21.604 -4.948 -24.692 1.00 74.62 209 ALA A C 1
ATOM 1718 O O . ALA A 1 209 ? 21.536 -5.266 -23.505 1.00 74.62 209 ALA A O 1
ATOM 1719 N N . THR A 1 210 ? 20.670 -4.168 -25.252 1.00 75.12 210 THR A N 1
ATOM 1720 C CA . THR A 1 210 ? 19.512 -3.633 -24.513 1.00 75.12 210 THR A CA 1
ATOM 1721 C C . THR A 1 210 ? 18.534 -4.745 -24.114 1.00 75.12 210 THR A C 1
ATOM 1723 O O . THR A 1 210 ? 17.964 -4.703 -23.022 1.00 75.12 210 THR A O 1
ATOM 1726 N N . ALA A 1 211 ? 18.324 -5.743 -24.974 1.00 75.62 211 ALA A N 1
ATOM 1727 C CA . ALA A 1 211 ? 17.479 -6.900 -24.687 1.00 75.62 211 ALA A CA 1
ATOM 1728 C C . ALA A 1 211 ? 18.096 -7.798 -23.601 1.00 75.62 211 ALA A C 1
ATOM 1730 O O . ALA A 1 211 ? 17.417 -8.173 -22.643 1.00 75.62 211 ALA A O 1
ATOM 1731 N N . HIS A 1 212 ? 19.392 -8.083 -23.705 1.00 72.88 212 HIS A N 1
ATOM 1732 C CA . HIS A 1 212 ? 20.136 -8.919 -22.773 1.00 72.88 212 HIS A CA 1
ATOM 1733 C C . HIS A 1 212 ? 20.217 -8.276 -21.387 1.00 72.88 212 HIS A C 1
ATOM 1735 O O . HIS A 1 212 ? 19.882 -8.921 -20.393 1.00 72.88 212 HIS A O 1
ATOM 1741 N N . TRP A 1 213 ? 20.544 -6.982 -21.318 1.00 68.94 213 TRP A N 1
ATOM 1742 C CA . TRP A 1 213 ? 20.544 -6.229 -20.063 1.00 68.94 213 TRP A CA 1
ATOM 1743 C C . TRP A 1 213 ? 19.179 -6.273 -19.362 1.00 68.94 213 TRP A C 1
ATOM 1745 O O . TRP A 1 213 ? 19.104 -6.485 -18.157 1.00 68.94 213 TRP A O 1
ATOM 1755 N N . LYS A 1 214 ? 18.073 -6.168 -20.108 1.00 67.56 214 LYS A N 1
ATOM 1756 C CA . LYS A 1 214 ? 16.722 -6.331 -19.540 1.00 67.56 214 LYS A CA 1
ATOM 1757 C C . LYS A 1 214 ? 16.447 -7.752 -19.065 1.00 67.56 214 LYS A C 1
ATOM 1759 O O . LYS A 1 214 ? 15.837 -7.941 -18.016 1.00 67.56 214 LYS A O 1
ATOM 1764 N N . SER A 1 215 ? 16.913 -8.756 -19.806 1.00 65.94 215 SER A N 1
ATOM 1765 C CA . SER A 1 215 ? 16.783 -10.159 -19.409 1.00 65.94 215 SER A CA 1
ATOM 1766 C C . SER A 1 215 ? 17.534 -10.474 -18.106 1.00 65.94 215 SER A C 1
ATOM 1768 O O . SER A 1 215 ? 17.105 -11.368 -17.370 1.00 65.94 215 SER A O 1
ATOM 1770 N N . MET A 1 216 ? 18.596 -9.729 -17.772 1.00 62.72 216 MET A N 1
ATOM 1771 C CA . MET A 1 216 ? 19.302 -9.866 -16.489 1.00 62.72 216 MET A CA 1
ATOM 1772 C C . MET A 1 216 ? 18.439 -9.506 -15.275 1.00 62.72 216 MET A C 1
ATOM 1774 O O . MET A 1 216 ? 18.645 -10.070 -14.210 1.00 62.72 216 MET A O 1
ATOM 1778 N N . PHE A 1 217 ? 17.433 -8.637 -15.408 1.00 60.66 217 PHE A N 1
ATOM 1779 C CA . PHE A 1 217 ? 16.512 -8.348 -14.298 1.00 60.66 217 PHE A CA 1
ATOM 1780 C C . PHE A 1 217 ? 15.525 -9.494 -14.022 1.00 60.66 217 PHE A C 1
ATOM 1782 O O . PHE A 1 217 ? 14.876 -9.510 -12.978 1.00 60.66 217 PHE A O 1
ATOM 1789 N N . LYS A 1 218 ? 15.383 -10.446 -14.956 1.00 58.47 218 LYS A N 1
ATOM 1790 C CA . LYS A 1 218 ? 14.448 -11.577 -14.857 1.00 58.47 218 LYS A CA 1
ATOM 1791 C C . LYS A 1 218 ? 15.129 -12.855 -14.377 1.00 58.47 218 LYS A C 1
ATOM 1793 O O . LYS A 1 218 ? 14.586 -13.553 -13.521 1.00 58.47 218 LYS A O 1
ATOM 1798 N N . ASN A 1 219 ? 16.281 -13.192 -14.958 1.00 48.56 219 ASN A N 1
ATOM 1799 C CA . ASN A 1 219 ? 17.087 -14.297 -14.456 1.00 48.56 219 ASN A CA 1
ATOM 1800 C C . ASN A 1 219 ? 17.643 -13.841 -13.115 1.00 48.56 219 ASN A C 1
ATOM 1802 O O . ASN A 1 219 ? 18.359 -12.853 -13.078 1.00 48.56 219 ASN A O 1
ATOM 1806 N N . LYS A 1 220 ? 17.213 -14.509 -12.038 1.00 44.62 220 LYS A N 1
ATOM 1807 C CA . LYS A 1 220 ? 17.600 -14.291 -10.638 1.00 44.62 220 LYS A CA 1
ATOM 1808 C C . LYS A 1 220 ? 18.963 -13.604 -10.486 1.00 44.62 220 LYS A C 1
ATOM 1810 O O . LYS A 1 220 ? 19.908 -13.928 -11.200 1.00 44.62 220 LYS A O 1
ATOM 1815 N N . ALA A 1 221 ? 19.078 -12.773 -9.451 1.00 43.00 221 ALA A N 1
ATOM 1816 C CA . ALA A 1 221 ? 20.322 -12.286 -8.850 1.00 43.00 221 ALA A CA 1
ATOM 1817 C C . ALA A 1 221 ? 21.253 -13.427 -8.345 1.00 43.00 221 ALA A C 1
ATOM 1819 O O . ALA A 1 221 ? 21.771 -13.378 -7.240 1.00 43.00 221 ALA A O 1
ATOM 1820 N N . SER A 1 222 ? 21.436 -14.490 -9.133 1.00 37.69 222 SER A N 1
ATOM 1821 C CA . SER A 1 222 ? 22.191 -15.710 -8.864 1.00 37.69 222 SER A CA 1
ATOM 1822 C C . SER A 1 222 ? 23.538 -15.745 -9.593 1.00 37.69 222 SER A C 1
ATOM 1824 O O . SER A 1 222 ? 24.266 -16.719 -9.465 1.00 37.69 222 SER A O 1
ATOM 1826 N N . LYS A 1 223 ? 23.889 -14.699 -10.352 1.00 38.28 223 LYS A N 1
ATOM 1827 C CA . LYS A 1 223 ? 25.238 -14.483 -10.903 1.00 38.28 223 LYS A CA 1
ATOM 1828 C C . LYS A 1 223 ? 25.665 -13.028 -10.724 1.00 38.28 223 LYS A C 1
ATOM 1830 O O . LYS A 1 223 ? 25.978 -12.330 -11.679 1.00 38.28 223 LYS A O 1
ATOM 1835 N N . VAL A 1 224 ? 25.670 -12.554 -9.483 1.00 41.47 224 VAL A N 1
ATOM 1836 C CA . VAL A 1 224 ? 26.598 -11.479 -9.112 1.00 41.47 224 VAL A CA 1
ATOM 1837 C C . VAL A 1 224 ? 27.826 -12.184 -8.549 1.00 41.47 224 VAL A C 1
ATOM 1839 O O . VAL A 1 224 ? 28.021 -12.253 -7.341 1.00 41.47 224 VAL A O 1
ATOM 1842 N N . GLU A 1 225 ? 28.591 -12.835 -9.430 1.00 31.47 225 GLU A N 1
ATOM 1843 C CA . GLU A 1 225 ? 29.918 -13.324 -9.059 1.00 31.47 225 GLU A CA 1
ATOM 1844 C C . GLU A 1 225 ? 30.769 -12.122 -8.651 1.00 31.47 225 GLU A C 1
ATOM 1846 O O . GLU A 1 225 ? 30.641 -11.043 -9.232 1.00 31.47 225 GLU A O 1
ATOM 1851 N N . ASN A 1 226 ? 31.584 -12.322 -7.615 1.00 34.47 226 ASN A N 1
ATOM 1852 C CA . ASN A 1 226 ? 32.483 -11.346 -7.011 1.00 34.47 226 ASN A CA 1
ATOM 1853 C C . ASN A 1 226 ? 33.265 -10.553 -8.069 1.00 34.47 226 ASN A C 1
ATOM 1855 O O . ASN A 1 226 ? 34.385 -10.911 -8.428 1.00 34.47 226 ASN A O 1
ATOM 1859 N N . VAL A 1 227 ? 32.717 -9.427 -8.524 1.00 35.66 227 VAL A N 1
ATOM 1860 C CA . VAL A 1 227 ? 33.541 -8.374 -9.102 1.00 35.66 227 VAL A CA 1
ATOM 1861 C C . VAL A 1 227 ? 34.239 -7.763 -7.907 1.00 35.66 227 VAL A C 1
ATOM 1863 O O . VAL A 1 227 ? 33.671 -6.950 -7.182 1.00 35.66 227 VAL A O 1
ATOM 1866 N N . THR A 1 228 ? 35.458 -8.230 -7.660 1.00 31.55 228 THR A N 1
ATOM 1867 C CA . THR A 1 228 ? 36.402 -7.628 -6.732 1.00 31.55 228 THR A CA 1
ATOM 1868 C C . THR A 1 228 ? 36.544 -6.168 -7.143 1.00 31.55 228 THR A C 1
ATOM 1870 O O . THR A 1 228 ? 37.324 -5.829 -8.035 1.00 31.55 228 THR A O 1
ATOM 1873 N N . THR A 1 229 ? 35.757 -5.282 -6.537 1.00 31.70 229 THR A N 1
ATOM 1874 C CA . THR A 1 229 ? 35.926 -3.844 -6.683 1.00 31.70 229 THR A CA 1
ATOM 1875 C C . THR A 1 229 ? 37.229 -3.501 -5.984 1.00 31.70 229 THR A C 1
ATOM 1877 O O . THR A 1 229 ? 37.263 -3.173 -4.798 1.00 31.70 229 THR A O 1
ATOM 1880 N N . ARG A 1 230 ? 38.340 -3.624 -6.723 1.00 26.81 230 ARG A N 1
ATOM 1881 C CA . ARG A 1 230 ? 39.572 -2.905 -6.414 1.00 26.81 230 ARG A CA 1
ATOM 1882 C C . ARG A 1 230 ? 39.163 -1.464 -6.158 1.00 26.81 230 ARG A C 1
ATOM 1884 O O . ARG A 1 230 ? 38.422 -0.911 -6.971 1.00 26.81 230 ARG A O 1
ATOM 1891 N N . LYS A 1 231 ? 39.632 -0.912 -5.033 1.00 36.78 231 LYS A N 1
ATOM 1892 C CA . LYS A 1 231 ? 39.553 0.506 -4.661 1.00 36.78 231 LYS A CA 1
ATOM 1893 C C . LYS A 1 231 ? 39.584 1.380 -5.915 1.00 36.78 231 LYS A C 1
ATOM 1895 O O . LYS A 1 231 ? 40.648 1.707 -6.427 1.00 36.78 231 LYS A O 1
ATOM 1900 N N . SER A 1 232 ? 38.415 1.745 -6.405 1.00 29.80 232 SER A N 1
ATOM 1901 C CA . SER A 1 232 ? 38.254 2.911 -7.240 1.00 29.80 232 SER A CA 1
ATOM 1902 C C . SER A 1 232 ? 37.444 3.833 -6.364 1.00 29.80 232 SER A C 1
ATOM 1904 O O . SER A 1 232 ? 36.330 3.525 -5.951 1.00 29.80 232 SER A O 1
ATOM 1906 N N . VAL A 1 233 ? 38.075 4.931 -5.977 1.00 36.00 233 VAL A N 1
ATOM 1907 C CA . VAL A 1 233 ? 37.348 6.136 -5.615 1.00 36.00 233 VAL A CA 1
ATOM 1908 C C . VAL A 1 233 ? 36.501 6.438 -6.847 1.00 36.00 233 VAL A C 1
ATOM 1910 O O . VAL A 1 233 ? 37.023 6.907 -7.856 1.00 36.00 233 VAL A O 1
ATOM 1913 N N . ILE A 1 234 ? 35.236 6.015 -6.837 1.00 34.75 234 ILE A N 1
ATOM 1914 C CA . ILE A 1 234 ? 34.346 6.263 -7.962 1.00 34.75 234 ILE A CA 1
ATOM 1915 C C . ILE A 1 234 ? 33.953 7.728 -7.842 1.00 34.75 234 ILE A C 1
ATOM 1917 O O . ILE A 1 234 ? 33.129 8.104 -7.010 1.00 34.75 234 ILE A O 1
ATOM 1921 N N . VAL A 1 235 ? 34.595 8.560 -8.656 1.00 33.59 235 VAL A N 1
ATOM 1922 C CA . VAL A 1 235 ? 34.089 9.885 -8.999 1.00 33.59 235 VAL A CA 1
ATOM 1923 C C . VAL A 1 235 ? 32.760 9.649 -9.715 1.00 33.59 235 VAL A C 1
ATOM 1925 O O . VAL A 1 235 ? 32.725 9.351 -10.905 1.00 33.59 235 VAL A O 1
ATOM 1928 N N . CYS A 1 236 ? 31.664 9.667 -8.962 1.00 35.81 236 CYS A N 1
ATOM 1929 C CA . CYS A 1 236 ? 30.325 9.652 -9.526 1.00 35.81 236 CYS A CA 1
ATOM 1930 C C . CYS A 1 236 ? 29.891 11.097 -9.739 1.00 35.81 236 CYS A C 1
ATOM 1932 O O . CYS A 1 236 ? 29.714 11.841 -8.773 1.00 35.81 236 CYS A O 1
ATOM 1934 N N . ASP A 1 237 ? 29.630 11.469 -10.991 1.00 42.09 237 ASP A N 1
ATOM 1935 C CA . ASP A 1 237 ? 28.661 12.527 -11.255 1.00 42.09 237 ASP A CA 1
ATOM 1936 C C . ASP A 1 237 ? 27.375 12.173 -10.489 1.00 42.09 237 ASP A C 1
ATOM 1938 O O . ASP A 1 237 ? 26.972 11.007 -10.463 1.00 42.09 237 ASP A O 1
ATOM 1942 N N . SER A 1 238 ? 26.718 13.159 -9.875 1.00 51.06 238 SER A N 1
ATOM 1943 C CA . SER A 1 238 ? 25.559 13.038 -8.962 1.00 51.06 238 SER A CA 1
ATOM 1944 C C . SER A 1 238 ? 24.350 12.221 -9.468 1.00 51.06 238 SER A C 1
ATOM 1946 O O . SER A 1 238 ? 23.353 12.069 -8.766 1.00 51.06 238 SER A O 1
ATOM 1948 N N . VAL A 1 239 ? 24.419 11.692 -10.687 1.00 49.25 239 VAL A N 1
ATOM 1949 C CA . VAL A 1 239 ? 23.317 11.159 -11.484 1.00 49.25 239 VAL A CA 1
ATOM 1950 C C . VAL A 1 239 ? 23.299 9.619 -11.557 1.00 49.25 239 VAL A C 1
ATOM 1952 O O . VAL A 1 239 ? 22.281 9.046 -11.937 1.00 49.25 239 VAL A O 1
ATOM 1955 N N . SER A 1 240 ? 24.368 8.921 -11.145 1.00 54.25 240 SER A N 1
ATOM 1956 C CA . SER A 1 240 ? 24.441 7.441 -11.115 1.00 54.25 240 SER A CA 1
ATOM 1957 C C . SER A 1 240 ? 24.138 6.816 -9.743 1.00 54.25 240 SER A C 1
ATOM 1959 O O . SER A 1 240 ? 23.991 5.594 -9.640 1.00 54.25 240 SER A O 1
ATOM 1961 N N . THR A 1 241 ? 23.973 7.630 -8.695 1.00 63.06 241 THR A N 1
ATOM 1962 C CA . THR A 1 241 ? 23.784 7.185 -7.301 1.00 63.06 241 THR A CA 1
ATOM 1963 C C . THR A 1 241 ? 22.604 6.226 -7.130 1.00 63.06 241 THR A C 1
ATOM 1965 O O . THR A 1 241 ? 22.709 5.254 -6.389 1.00 63.06 241 THR A O 1
ATOM 1968 N N . GLY A 1 242 ? 21.496 6.439 -7.853 1.00 66.81 242 GLY A N 1
ATOM 1969 C CA . GLY A 1 242 ? 20.307 5.583 -7.749 1.00 66.81 242 GLY A CA 1
ATOM 1970 C C . GLY A 1 242 ? 20.521 4.161 -8.282 1.00 66.81 242 GLY A C 1
ATOM 1971 O O . GLY A 1 242 ? 20.057 3.197 -7.679 1.00 66.81 242 GLY A O 1
ATOM 1972 N N . PHE A 1 243 ? 21.264 4.009 -9.382 1.00 67.06 243 PHE A N 1
ATOM 1973 C CA . PHE A 1 243 ? 21.556 2.691 -9.955 1.00 67.06 243 PHE A CA 1
ATOM 1974 C C . PHE A 1 243 ? 22.593 1.931 -9.121 1.00 67.06 243 PHE A C 1
ATOM 1976 O O . PHE A 1 243 ? 22.442 0.736 -8.875 1.00 67.06 243 PHE A O 1
ATOM 1983 N N . VAL A 1 244 ? 23.607 2.642 -8.621 1.00 71.06 244 VAL A N 1
ATOM 1984 C CA . VAL A 1 244 ? 24.590 2.090 -7.680 1.00 71.06 244 VAL A CA 1
ATOM 1985 C C . VAL A 1 244 ? 23.900 1.641 -6.391 1.00 71.06 244 VAL A C 1
ATOM 1987 O O . VAL A 1 244 ? 24.103 0.510 -5.956 1.00 71.06 244 VAL A O 1
ATOM 1990 N N . GLY A 1 245 ? 23.024 2.480 -5.829 1.00 74.25 245 GLY A N 1
ATOM 1991 C CA . GLY A 1 245 ? 22.217 2.140 -4.659 1.00 74.25 245 GLY A CA 1
ATOM 1992 C C . GLY A 1 245 ? 21.371 0.890 -4.890 1.00 74.25 245 GLY A C 1
ATOM 1993 O O . GLY A 1 245 ? 21.396 -0.017 -4.067 1.00 74.25 245 GLY A O 1
ATOM 1994 N N . PHE A 1 246 ? 20.716 0.780 -6.049 1.00 77.38 246 PHE A N 1
ATOM 1995 C CA . PHE A 1 246 ? 19.940 -0.406 -6.411 1.00 77.38 246 PHE A CA 1
ATOM 1996 C C . PHE A 1 246 ? 20.787 -1.690 -6.457 1.00 77.38 246 PHE A C 1
ATOM 1998 O O . PHE A 1 246 ? 20.387 -2.709 -5.890 1.00 77.38 246 PHE A O 1
ATOM 2005 N N . ILE A 1 247 ? 21.971 -1.653 -7.081 1.00 77.19 247 ILE A N 1
ATOM 2006 C CA . ILE A 1 247 ? 22.887 -2.807 -7.122 1.00 77.19 247 ILE A CA 1
ATOM 2007 C C . ILE A 1 247 ? 23.335 -3.194 -5.709 1.00 77.19 247 ILE A C 1
ATOM 2009 O O . ILE A 1 247 ? 23.275 -4.372 -5.353 1.00 77.19 247 ILE A O 1
ATOM 2013 N N . ILE A 1 248 ? 23.736 -2.215 -4.895 1.00 80.44 248 ILE A N 1
ATOM 2014 C CA . ILE A 1 248 ? 24.160 -2.439 -3.507 1.00 80.44 248 ILE A CA 1
ATOM 2015 C C . ILE A 1 248 ? 23.015 -3.047 -2.687 1.00 80.44 248 ILE A C 1
ATOM 2017 O O . ILE A 1 248 ? 23.237 -3.999 -1.940 1.00 80.44 248 ILE A O 1
ATOM 2021 N N . SER A 1 249 ? 21.781 -2.563 -2.848 1.00 83.38 249 SER A N 1
ATOM 2022 C CA . SER A 1 249 ? 20.602 -3.123 -2.178 1.00 83.38 249 SER A CA 1
ATOM 2023 C C . SER A 1 249 ? 20.360 -4.584 -2.559 1.00 83.38 249 SER A C 1
ATOM 2025 O O . SER A 1 249 ? 20.105 -5.401 -1.675 1.00 83.38 249 SER A O 1
ATOM 2027 N N . LEU A 1 250 ? 20.482 -4.942 -3.842 1.00 82.50 250 LEU A N 1
ATOM 2028 C CA . LEU A 1 250 ? 20.345 -6.334 -4.289 1.00 82.50 250 LEU A CA 1
ATOM 2029 C C . LEU A 1 250 ? 21.456 -7.231 -3.733 1.00 82.50 250 LEU A C 1
ATOM 2031 O O . LEU A 1 250 ? 21.176 -8.338 -3.271 1.00 82.50 250 LEU A O 1
ATOM 2035 N N . GLN A 1 251 ? 22.701 -6.752 -3.745 1.00 82.56 251 GLN A N 1
ATOM 2036 C CA . GLN A 1 251 ? 23.839 -7.477 -3.180 1.00 82.56 251 GLN A CA 1
ATOM 2037 C C . GLN A 1 251 ? 23.671 -7.689 -1.672 1.00 82.56 251 GLN A C 1
ATOM 2039 O O . GLN A 1 251 ? 23.839 -8.809 -1.199 1.00 82.56 251 GLN A O 1
ATOM 2044 N N . ASN A 1 252 ? 23.278 -6.656 -0.926 1.00 86.19 252 ASN A N 1
ATOM 2045 C CA . ASN A 1 252 ? 23.043 -6.751 0.515 1.00 86.19 252 ASN A CA 1
ATOM 2046 C C . ASN A 1 252 ? 21.879 -7.687 0.854 1.00 86.19 252 ASN A C 1
ATOM 2048 O O . ASN A 1 252 ? 21.977 -8.463 1.804 1.00 86.19 252 ASN A O 1
ATOM 2052 N N . LEU A 1 253 ? 20.799 -7.649 0.071 1.00 86.50 253 LEU A N 1
ATOM 2053 C CA . LEU A 1 253 ? 19.664 -8.548 0.244 1.00 86.50 253 LEU A CA 1
ATOM 2054 C C . LEU A 1 253 ? 20.082 -10.013 0.072 1.00 86.50 253 LEU A C 1
ATOM 2056 O O . LEU A 1 253 ? 19.773 -10.840 0.928 1.00 86.50 253 LEU A O 1
ATOM 2060 N N . TYR A 1 254 ? 20.780 -10.328 -1.020 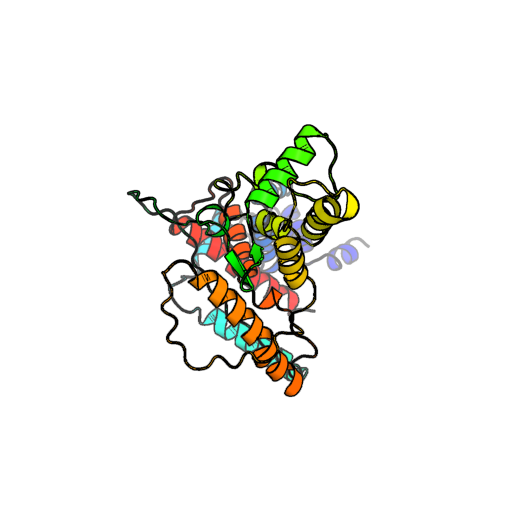1.00 81.31 254 TYR A N 1
ATOM 2061 C CA . TYR A 1 254 ? 21.147 -11.702 -1.352 1.00 81.31 254 TYR A CA 1
ATOM 2062 C C . TYR A 1 254 ? 22.332 -12.203 -0.512 1.00 81.31 254 TYR A C 1
ATOM 2064 O O . TYR A 1 254 ? 22.184 -13.162 0.241 1.00 81.31 254 TYR A O 1
ATOM 2072 N N . ASN A 1 255 ? 23.483 -11.528 -0.571 1.00 81.12 255 ASN A N 1
ATOM 2073 C CA . ASN A 1 255 ? 24.733 -12.030 0.011 1.00 81.12 255 ASN A CA 1
ATOM 2074 C C . ASN A 1 255 ? 24.792 -11.924 1.538 1.00 81.12 255 ASN A C 1
ATOM 2076 O O . ASN A 1 255 ? 25.443 -12.755 2.167 1.00 81.12 255 ASN A O 1
ATOM 2080 N N . ASN A 1 256 ? 24.134 -10.919 2.125 1.00 86.56 256 ASN A N 1
ATOM 2081 C CA . ASN A 1 256 ? 24.272 -10.624 3.551 1.00 86.56 256 ASN A CA 1
ATOM 2082 C C . ASN A 1 256 ? 23.005 -11.006 4.316 1.00 86.56 256 ASN A C 1
ATOM 2084 O O . ASN A 1 256 ? 23.027 -11.929 5.124 1.00 86.56 256 ASN A O 1
ATOM 2088 N N . LEU A 1 257 ? 21.887 -10.327 4.044 1.00 88.56 257 LEU A N 1
ATOM 2089 C CA . LEU A 1 257 ? 20.673 -10.471 4.845 1.00 88.56 257 LEU A CA 1
ATOM 2090 C C . LEU A 1 257 ? 20.040 -11.855 4.690 1.00 88.56 257 LEU A C 1
ATOM 2092 O O . LEU A 1 257 ? 19.771 -12.513 5.691 1.00 88.56 257 LEU A O 1
ATOM 2096 N N . SER A 1 258 ? 19.802 -12.306 3.453 1.00 88.38 258 SER A N 1
ATOM 2097 C CA . SER A 1 258 ? 19.114 -13.582 3.236 1.00 88.38 258 SER A CA 1
ATOM 2098 C C . SER A 1 258 ? 19.934 -14.768 3.724 1.00 88.38 258 SER A C 1
ATOM 2100 O O . SER A 1 258 ? 19.399 -15.624 4.422 1.00 88.38 258 SER A O 1
ATOM 2102 N N . LYS A 1 259 ? 21.243 -14.749 3.459 1.00 89.62 259 LYS A N 1
ATOM 2103 C CA . LYS A 1 259 ? 22.174 -15.755 3.954 1.00 89.62 259 LYS A CA 1
ATOM 2104 C C . LYS A 1 259 ? 22.213 -15.780 5.482 1.00 89.62 259 LYS A C 1
ATOM 2106 O O . LYS A 1 259 ? 22.023 -16.833 6.066 1.00 89.62 259 LYS A O 1
ATOM 2111 N N . TYR A 1 260 ? 22.359 -14.625 6.134 1.00 91.94 260 TYR A N 1
ATOM 2112 C CA . TYR A 1 260 ? 22.362 -14.550 7.596 1.00 91.94 260 TYR A CA 1
ATOM 2113 C C . TYR A 1 260 ? 21.064 -15.085 8.215 1.00 91.94 260 TYR A C 1
ATOM 2115 O O . TYR A 1 260 ? 21.116 -15.851 9.174 1.00 91.94 260 TYR A O 1
ATOM 2123 N N . LEU A 1 261 ? 19.900 -14.708 7.679 1.00 91.00 261 LEU A N 1
ATOM 2124 C CA . LEU A 1 261 ? 18.617 -15.138 8.235 1.00 91.00 261 LEU A CA 1
ATOM 2125 C C . LEU A 1 261 ? 18.361 -16.642 8.040 1.00 91.00 261 LEU A C 1
ATOM 2127 O O . LEU A 1 261 ? 17.829 -17.286 8.941 1.00 91.00 261 LEU A O 1
ATOM 2131 N N . ILE A 1 262 ? 18.753 -17.202 6.896 1.00 90.81 262 ILE A N 1
ATOM 2132 C CA . ILE A 1 262 ? 18.554 -18.627 6.596 1.00 90.81 262 ILE A CA 1
ATOM 2133 C C . ILE A 1 262 ? 19.587 -19.489 7.336 1.00 90.81 262 ILE A C 1
ATOM 2135 O O . ILE A 1 262 ? 19.209 -20.456 7.990 1.00 90.81 262 ILE A O 1
ATOM 2139 N N . ASP A 1 263 ? 20.871 -19.112 7.314 1.00 92.88 263 ASP A N 1
ATOM 2140 C CA . ASP A 1 263 ? 21.955 -19.884 7.944 1.00 92.88 263 ASP A CA 1
ATOM 2141 C C . ASP A 1 263 ? 21.795 -19.968 9.475 1.00 92.88 263 ASP A C 1
ATOM 2143 O O . ASP A 1 263 ? 22.162 -20.969 10.083 1.00 92.88 263 ASP A O 1
ATOM 2147 N N . ASN A 1 264 ? 21.215 -18.939 10.107 1.00 90.00 264 ASN A N 1
ATOM 2148 C CA . ASN A 1 264 ? 20.905 -18.942 11.545 1.00 90.00 264 ASN A CA 1
ATOM 2149 C C . ASN A 1 264 ? 19.527 -19.551 11.870 1.00 90.00 264 ASN A C 1
ATOM 2151 O O . ASN A 1 264 ? 19.073 -19.459 13.009 1.00 90.00 264 ASN A O 1
ATOM 2155 N N . ASN A 1 265 ? 18.855 -20.160 10.889 1.00 88.31 265 ASN A N 1
ATOM 2156 C CA . ASN A 1 265 ? 17.548 -20.799 11.039 1.00 88.31 265 ASN A CA 1
ATOM 2157 C C . ASN A 1 265 ? 16.459 -19.857 11.593 1.00 88.31 265 ASN A C 1
ATOM 2159 O O . ASN A 1 265 ? 15.557 -20.276 12.318 1.00 88.31 265 ASN A O 1
ATOM 2163 N N . PHE A 1 266 ? 16.557 -18.566 11.261 1.00 87.12 266 PHE A N 1
ATOM 2164 C CA . PHE A 1 266 ? 15.567 -17.566 11.648 1.00 87.12 266 PHE A CA 1
ATOM 2165 C C . PHE A 1 266 ? 14.333 -17.597 10.742 1.00 87.12 266 PHE A C 1
ATOM 2167 O O . PHE A 1 266 ? 13.222 -17.339 11.204 1.00 87.12 266 PHE A O 1
ATOM 2174 N N . VAL A 1 267 ? 14.524 -17.871 9.446 1.00 87.19 267 VAL A N 1
ATOM 2175 C CA . VAL A 1 267 ? 13.453 -18.001 8.445 1.00 87.19 267 VAL A CA 1
ATOM 2176 C C . VAL A 1 267 ? 13.842 -19.023 7.378 1.00 87.19 267 VAL A C 1
ATOM 2178 O O . VAL A 1 267 ? 15.004 -19.091 6.985 1.00 87.19 267 VAL A O 1
ATOM 2181 N N . ASP A 1 268 ? 12.858 -19.734 6.827 1.00 88.12 268 ASP A N 1
ATOM 2182 C CA . ASP A 1 268 ? 13.083 -20.675 5.717 1.00 88.12 268 ASP A CA 1
ATOM 2183 C C . ASP A 1 268 ? 13.350 -19.959 4.381 1.00 88.12 268 ASP A C 1
ATOM 2185 O O . ASP A 1 268 ? 14.024 -20.473 3.489 1.00 88.12 268 ASP A O 1
ATOM 2189 N N . TYR A 1 269 ? 12.782 -18.761 4.211 1.00 87.38 269 TYR A N 1
ATOM 2190 C CA . TYR A 1 269 ? 12.937 -17.937 3.015 1.00 87.38 269 TYR A CA 1
ATOM 2191 C C . TYR A 1 269 ? 12.695 -16.455 3.320 1.00 87.38 269 TYR A C 1
ATOM 2193 O O . TYR A 1 269 ? 11.945 -16.093 4.227 1.00 87.38 269 TYR A O 1
ATOM 2201 N N . VAL A 1 270 ? 13.297 -15.575 2.513 1.00 86.12 270 VAL A N 1
ATOM 2202 C CA . VAL A 1 270 ? 13.138 -14.119 2.640 1.00 86.12 270 VAL A CA 1
ATOM 2203 C C . VAL A 1 270 ? 12.216 -13.574 1.557 1.00 86.12 270 VAL A C 1
ATOM 2205 O O . VAL A 1 270 ? 12.465 -13.708 0.360 1.00 86.12 270 VAL A O 1
ATOM 2208 N N . LEU A 1 271 ? 11.158 -12.892 1.990 1.00 87.31 271 LEU A N 1
ATOM 2209 C CA . LEU A 1 271 ? 10.238 -12.167 1.121 1.00 87.31 271 LEU A CA 1
ATOM 2210 C C . LEU A 1 271 ? 10.720 -10.725 0.941 1.00 87.31 271 LEU A C 1
ATOM 2212 O O . LEU A 1 271 ? 10.425 -9.864 1.767 1.00 87.31 271 LEU A O 1
ATOM 2216 N N . SER A 1 272 ? 11.432 -10.450 -0.153 1.00 83.88 272 SER A N 1
ATOM 2217 C CA . SER A 1 272 ? 12.015 -9.126 -0.430 1.00 83.88 272 SER A CA 1
ATOM 2218 C C . SER A 1 272 ? 10.990 -7.988 -0.470 1.00 83.88 272 SER A C 1
ATOM 2220 O O . SER A 1 272 ? 11.315 -6.864 -0.104 1.00 83.88 272 SER A O 1
ATOM 2222 N N . TYR A 1 273 ? 9.734 -8.273 -0.827 1.00 84.31 273 TYR A N 1
ATOM 2223 C CA . TYR A 1 273 ? 8.666 -7.271 -0.808 1.00 84.31 273 TYR A CA 1
ATOM 2224 C C . TYR A 1 273 ? 8.363 -6.746 0.608 1.00 84.31 273 TYR A C 1
ATOM 2226 O O . TYR A 1 273 ? 7.972 -5.594 0.746 1.00 84.31 273 TYR A O 1
ATOM 2234 N N . LYS A 1 274 ? 8.576 -7.546 1.669 1.00 85.56 274 LYS A N 1
ATOM 2235 C CA . LYS A 1 274 ? 8.387 -7.103 3.068 1.00 85.56 274 LYS A CA 1
ATOM 2236 C C . LYS A 1 274 ? 9.456 -6.100 3.517 1.00 85.56 274 LYS A C 1
ATOM 2238 O O . LYS A 1 274 ? 9.309 -5.473 4.565 1.00 85.56 274 LYS A O 1
ATOM 2243 N N . LEU A 1 275 ? 10.532 -5.980 2.740 1.00 86.88 275 LEU A N 1
ATOM 2244 C CA . LEU A 1 275 ? 11.607 -5.010 2.934 1.00 86.88 275 LEU A CA 1
ATOM 2245 C C . LEU A 1 275 ? 11.365 -3.710 2.151 1.00 86.88 275 LEU A C 1
ATOM 2247 O O . LEU A 1 275 ? 12.101 -2.746 2.330 1.00 86.88 275 LEU A O 1
ATOM 2251 N N . SER A 1 276 ? 10.347 -3.685 1.285 1.00 86.50 276 SER A N 1
ATOM 2252 C CA . SER A 1 276 ? 9.964 -2.509 0.506 1.00 86.50 276 SER A CA 1
ATOM 2253 C C . SER A 1 276 ? 9.178 -1.508 1.354 1.00 86.50 276 SER A C 1
ATOM 2255 O O . SER A 1 276 ? 8.393 -1.888 2.227 1.00 86.50 276 SER A O 1
ATOM 2257 N N . GLN A 1 277 ? 9.319 -0.221 1.033 1.00 90.00 277 GLN A N 1
ATOM 2258 C CA . GLN A 1 277 ? 8.529 0.858 1.632 1.00 90.00 277 GLN A CA 1
ATOM 2259 C C . GLN A 1 277 ? 7.072 0.908 1.145 1.00 90.00 277 GLN A C 1
ATOM 2261 O O . GLN A 1 277 ? 6.288 1.705 1.657 1.00 90.00 277 GLN A O 1
ATOM 2266 N N . ASP A 1 278 ? 6.670 0.033 0.214 1.00 88.06 278 ASP A N 1
ATOM 2267 C CA . ASP A 1 278 ? 5.308 -0.010 -0.343 1.00 88.06 278 ASP A CA 1
ATOM 2268 C C . ASP A 1 278 ? 4.223 -0.070 0.745 1.00 88.06 278 ASP A C 1
ATOM 2270 O O . ASP A 1 278 ? 3.161 0.539 0.619 1.00 88.06 278 ASP A O 1
ATOM 2274 N N . HIS A 1 279 ? 4.485 -0.769 1.854 1.00 89.38 279 HIS A N 1
ATOM 2275 C CA . HIS A 1 279 ? 3.556 -0.834 2.985 1.00 89.38 279 HIS A CA 1
ATOM 2276 C C . HIS A 1 279 ? 3.331 0.536 3.649 1.00 89.38 279 HIS A C 1
ATOM 2278 O O . HIS A 1 279 ? 2.206 0.844 4.055 1.00 89.38 279 HIS A O 1
ATOM 2284 N N . VAL A 1 280 ? 4.370 1.372 3.717 1.00 91.69 280 VAL A N 1
ATOM 2285 C CA . VAL A 1 280 ? 4.291 2.750 4.224 1.00 91.69 280 VAL A CA 1
ATOM 2286 C C . VAL A 1 280 ? 3.523 3.632 3.231 1.00 91.69 280 VAL A C 1
ATOM 2288 O O . VAL A 1 280 ? 2.618 4.368 3.630 1.00 91.69 280 VAL A O 1
ATOM 2291 N N . GLU A 1 281 ? 3.759 3.482 1.925 1.00 90.00 281 GLU A N 1
ATOM 2292 C CA . GLU A 1 281 ? 3.019 4.220 0.888 1.00 90.00 281 GLU A CA 1
ATOM 2293 C C . GLU A 1 281 ? 1.522 3.844 0.834 1.00 90.00 281 GLU A C 1
ATOM 2295 O O . GLU A 1 281 ? 0.640 4.702 0.671 1.00 90.00 281 GLU A O 1
ATOM 2300 N N . MET A 1 282 ? 1.195 2.563 1.032 1.00 89.94 282 MET A N 1
ATOM 2301 C CA . MET A 1 282 ? -0.187 2.088 1.174 1.00 89.94 282 MET A CA 1
ATOM 2302 C C . MET A 1 282 ? -0.862 2.669 2.423 1.00 89.94 282 MET A C 1
ATOM 2304 O O . MET A 1 282 ? -2.053 3.016 2.392 1.00 89.94 282 MET A O 1
ATOM 2308 N N . PHE A 1 283 ? -0.112 2.809 3.517 1.00 89.62 283 PHE A N 1
ATOM 2309 C CA . PHE A 1 283 ? -0.587 3.462 4.731 1.00 89.62 283 PHE A CA 1
ATOM 2310 C C . PHE A 1 283 ? -0.878 4.952 4.488 1.00 89.62 283 PHE A C 1
ATOM 2312 O O . PHE A 1 283 ? -1.984 5.412 4.789 1.00 89.62 283 PHE A O 1
ATOM 2319 N N . PHE A 1 284 ? 0.027 5.687 3.835 1.00 91.19 284 PHE A N 1
ATOM 2320 C CA . PHE A 1 284 ? -0.203 7.080 3.427 1.00 91.19 284 PHE A CA 1
ATOM 2321 C C . PHE A 1 284 ? -1.429 7.238 2.529 1.00 91.19 284 PHE A C 1
ATOM 2323 O O . PHE A 1 284 ? -2.260 8.123 2.744 1.00 91.19 284 PHE A O 1
ATOM 2330 N N . SER A 1 285 ? -1.599 6.341 1.561 1.00 87.94 285 SER A N 1
ATOM 2331 C CA . SER A 1 285 ? -2.769 6.325 0.678 1.00 87.94 285 SER A CA 1
ATOM 2332 C C . SER A 1 285 ? -4.070 6.123 1.458 1.00 87.94 285 SER A C 1
ATOM 2334 O O . SER A 1 285 ? -5.074 6.785 1.185 1.00 87.94 285 SER A O 1
ATOM 2336 N N . SER A 1 286 ? -4.047 5.261 2.477 1.00 87.31 286 SER A N 1
ATOM 2337 C CA . SER A 1 286 ? -5.189 5.050 3.369 1.00 87.31 286 SER A CA 1
ATOM 2338 C C . SER A 1 286 ? -5.521 6.312 4.168 1.00 87.31 286 SER A C 1
ATOM 2340 O O . SER A 1 286 ? -6.693 6.674 4.250 1.00 87.31 286 SER A O 1
ATOM 2342 N N . LEU A 1 287 ? -4.515 7.029 4.682 1.00 87.88 287 LEU A N 1
ATOM 2343 C CA . LEU A 1 287 ? -4.712 8.304 5.383 1.00 87.88 287 LEU A CA 1
ATOM 2344 C C . LEU A 1 287 ? -5.273 9.401 4.466 1.00 87.88 287 LEU A C 1
ATOM 2346 O O . LEU A 1 287 ? -6.176 10.133 4.875 1.00 87.88 287 LEU A O 1
ATOM 2350 N N . ARG A 1 288 ? -4.793 9.500 3.219 1.00 87.25 288 ARG A N 1
ATOM 2351 C CA . ARG A 1 288 ? -5.333 10.440 2.218 1.00 87.25 288 ARG A CA 1
ATOM 2352 C C . ARG A 1 288 ? -6.799 10.138 1.907 1.00 87.25 288 ARG A C 1
ATOM 2354 O O . ARG A 1 288 ? -7.625 11.044 1.975 1.00 87.25 288 ARG A O 1
ATOM 2361 N N . ARG A 1 289 ? -7.146 8.863 1.691 1.00 85.00 289 ARG A N 1
ATOM 2362 C CA . ARG A 1 289 ? -8.520 8.417 1.387 1.00 85.00 289 ARG A CA 1
ATOM 2363 C C . ARG A 1 289 ? -9.540 8.830 2.452 1.00 85.00 289 ARG A C 1
ATOM 2365 O O . ARG A 1 289 ? -10.686 9.121 2.121 1.00 85.00 289 ARG A O 1
ATOM 2372 N N . MET A 1 290 ? -9.142 8.898 3.723 1.00 82.44 290 MET A N 1
ATOM 2373 C CA . MET A 1 290 ? -10.034 9.326 4.814 1.00 82.44 290 MET A CA 1
ATOM 2374 C C . MET A 1 290 ? -10.476 10.791 4.717 1.00 82.44 290 MET A C 1
ATOM 2376 O O . MET A 1 290 ? -11.432 11.176 5.389 1.00 82.44 290 MET A O 1
ATOM 2380 N N . ASN A 1 291 ? -9.806 11.599 3.893 1.00 80.25 291 ASN A N 1
ATOM 2381 C CA . ASN A 1 291 ? -10.157 12.992 3.628 1.00 80.25 291 ASN A CA 1
ATOM 2382 C C . ASN A 1 291 ? -10.988 13.159 2.338 1.00 80.25 291 ASN A C 1
ATOM 2384 O O . ASN A 1 291 ? -11.165 14.280 1.857 1.00 80.25 291 ASN A O 1
ATOM 2388 N N . GLY A 1 292 ? -11.520 12.064 1.779 1.00 81.50 292 GLY A N 1
ATOM 2389 C CA . GLY A 1 292 ? -12.352 12.082 0.575 1.00 81.50 292 GLY A CA 1
ATOM 2390 C C . GLY A 1 292 ? -11.566 12.559 -0.644 1.00 81.50 292 GLY A C 1
ATOM 2391 O O . GLY A 1 292 ? -10.506 12.022 -0.949 1.00 81.50 292 GLY A O 1
ATOM 2392 N N . ASN A 1 293 ? -12.064 13.597 -1.318 1.00 79.69 293 ASN A N 1
ATOM 2393 C CA . ASN A 1 293 ? -11.406 14.173 -2.497 1.00 79.69 293 ASN A CA 1
ATOM 2394 C C . ASN A 1 293 ? -10.165 15.022 -2.153 1.00 79.69 293 ASN A C 1
ATOM 2396 O O . ASN A 1 293 ? -9.464 15.479 -3.056 1.00 79.69 293 ASN A O 1
ATOM 2400 N N . ASN A 1 294 ? -9.880 15.261 -0.868 1.00 79.00 294 ASN A N 1
ATOM 2401 C CA . ASN A 1 294 ? -8.709 16.024 -0.450 1.00 79.00 294 ASN A CA 1
ATOM 2402 C C . ASN A 1 294 ? -7.477 15.121 -0.268 1.00 79.00 294 ASN A C 1
ATOM 2404 O O . ASN A 1 294 ? -7.183 14.650 0.831 1.00 79.00 294 ASN A O 1
ATOM 2408 N N . ASN A 1 295 ? -6.712 14.947 -1.346 1.00 80.38 295 ASN A N 1
ATOM 2409 C CA . ASN A 1 295 ? -5.480 14.151 -1.347 1.00 80.38 295 ASN A CA 1
ATOM 2410 C C . ASN A 1 295 ? -4.261 14.862 -0.720 1.00 80.38 295 ASN A C 1
ATOM 2412 O O . ASN A 1 295 ? -3.208 14.239 -0.588 1.00 80.38 295 ASN A O 1
ATOM 2416 N N . ASN A 1 296 ? -4.390 16.134 -0.324 1.00 83.50 296 ASN A N 1
ATOM 2417 C CA . ASN A 1 296 ? -3.326 16.935 0.289 1.00 83.50 296 ASN A CA 1
ATOM 2418 C C . ASN A 1 296 ? -3.805 17.502 1.645 1.00 83.50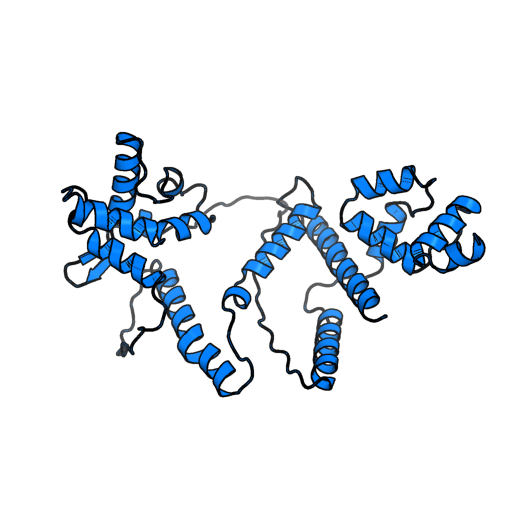 296 ASN A C 1
ATOM 2420 O O . ASN A 1 296 ? -4.202 18.672 1.727 1.00 83.50 296 ASN A O 1
ATOM 2424 N N . PRO A 1 297 ? -3.853 16.667 2.701 1.00 82.38 297 PRO A N 1
ATOM 2425 C CA . PRO A 1 297 ? -4.414 17.057 3.991 1.00 82.38 297 PRO A CA 1
ATOM 2426 C C . PRO A 1 297 ? -3.552 18.109 4.696 1.00 82.38 297 PRO A C 1
ATOM 2428 O O . PRO A 1 297 ? -2.342 18.156 4.498 1.00 82.38 297 PRO A O 1
ATOM 2431 N N . THR A 1 298 ? -4.163 18.923 5.560 1.00 78.88 298 THR A N 1
ATOM 2432 C CA . THR A 1 298 ? -3.438 19.739 6.551 1.00 78.88 298 THR A CA 1
ATOM 2433 C C . THR A 1 298 ? -2.974 18.882 7.731 1.00 78.88 298 THR A C 1
ATOM 2435 O O . THR A 1 298 ? -3.463 17.769 7.928 1.00 78.88 298 THR A O 1
ATOM 2438 N N . VAL A 1 299 ? -2.087 19.411 8.579 1.00 75.62 299 VAL A N 1
ATOM 2439 C CA . VAL A 1 299 ? -1.614 18.717 9.795 1.00 75.62 299 VAL A CA 1
ATOM 2440 C C . VAL A 1 299 ? -2.778 18.271 10.690 1.00 75.62 299 VAL A C 1
ATOM 2442 O O . VAL A 1 299 ? -2.792 17.142 11.175 1.00 75.62 299 VAL A O 1
ATOM 2445 N N . THR A 1 300 ? -3.803 19.109 10.864 1.00 71.31 300 THR A N 1
ATOM 2446 C CA . THR A 1 300 ? -4.982 18.771 11.680 1.00 71.31 300 THR A CA 1
ATOM 2447 C C . THR A 1 300 ? -5.813 17.649 11.053 1.00 71.31 300 THR A C 1
ATOM 2449 O O . THR A 1 300 ? -6.281 16.753 11.760 1.00 71.31 300 THR A O 1
ATOM 2452 N N . GLN A 1 301 ? -5.978 17.662 9.727 1.00 77.75 301 GLN A N 1
ATOM 2453 C CA . GLN A 1 301 ? -6.685 16.610 8.987 1.00 77.75 301 GLN A CA 1
ATOM 2454 C C . GLN A 1 301 ? -5.916 15.287 9.030 1.00 77.75 301 GLN A C 1
ATOM 2456 O O . GLN A 1 301 ? -6.502 14.244 9.321 1.00 77.75 301 GLN A O 1
ATOM 2461 N N . TYR A 1 302 ? -4.598 15.342 8.830 1.00 81.50 302 TYR A N 1
ATOM 2462 C CA . TYR A 1 302 ? -3.698 14.207 8.995 1.00 81.50 302 TYR A CA 1
ATOM 2463 C C . TYR A 1 302 ? -3.811 13.612 10.397 1.00 81.50 302 TYR A C 1
ATOM 2465 O O . TYR A 1 302 ? -4.092 12.426 10.542 1.00 81.50 302 TYR A O 1
ATOM 2473 N N . LEU A 1 303 ? -3.672 14.441 11.434 1.00 75.31 303 LEU A N 1
ATOM 2474 C CA . LEU A 1 303 ? -3.741 14.001 12.822 1.00 75.31 303 LEU A CA 1
ATOM 2475 C C . LEU A 1 303 ? -5.105 13.372 13.140 1.00 75.31 303 LEU A C 1
ATOM 2477 O O . LEU A 1 303 ? -5.172 12.360 13.833 1.00 75.31 303 LEU A O 1
ATOM 2481 N N . SER A 1 304 ? -6.197 13.928 12.611 1.00 75.38 304 SER A N 1
ATOM 2482 C CA . SER A 1 304 ? -7.539 13.352 12.748 1.00 75.38 304 SER A CA 1
ATOM 2483 C C . SER A 1 304 ? -7.648 11.971 12.087 1.00 75.38 304 SER A C 1
ATOM 2485 O O . SER A 1 304 ? -8.129 11.027 12.716 1.00 75.38 304 SER A O 1
ATOM 2487 N N . ALA A 1 305 ? -7.158 11.820 10.852 1.00 82.06 305 ALA A N 1
ATOM 2488 C CA . ALA A 1 305 ? -7.134 10.541 10.139 1.00 82.06 305 ALA A CA 1
ATOM 2489 C C . ALA A 1 305 ? -6.253 9.503 10.857 1.00 82.06 305 ALA A C 1
ATOM 2491 O O . ALA A 1 305 ? -6.695 8.387 11.124 1.00 82.06 305 ALA A O 1
ATOM 2492 N N . TYR A 1 306 ? -5.050 9.900 11.269 1.00 81.50 306 TYR A N 1
ATOM 2493 C CA . TYR A 1 306 ? -4.103 9.062 12.000 1.00 81.50 306 TYR A CA 1
ATOM 2494 C C . TYR A 1 306 ? -4.696 8.526 13.312 1.00 81.50 306 TYR A C 1
ATOM 2496 O O . TYR A 1 306 ? -4.668 7.322 13.574 1.00 81.50 306 TYR A O 1
ATOM 2504 N N . LYS A 1 307 ? -5.345 9.397 14.101 1.00 77.06 307 LYS A N 1
ATOM 2505 C CA . LYS A 1 307 ? -6.062 9.006 15.328 1.00 77.06 307 LYS A CA 1
ATOM 2506 C C . LYS A 1 307 ? -7.161 7.978 15.060 1.00 77.06 307 LYS A C 1
ATOM 2508 O O . LYS A 1 307 ? -7.355 7.071 15.870 1.00 77.06 307 LYS A O 1
ATOM 2513 N N . LYS A 1 308 ? -7.893 8.116 13.950 1.00 77.62 308 LYS A N 1
ATOM 2514 C CA . LYS A 1 308 ? -8.941 7.158 13.570 1.00 77.62 308 LYS A CA 1
ATOM 2515 C C . LYS A 1 308 ? -8.349 5.777 13.269 1.00 77.62 308 LYS A C 1
ATOM 2517 O O . LYS A 1 308 ? -8.881 4.801 13.790 1.00 77.62 308 LYS A O 1
ATOM 2522 N N . VAL A 1 309 ? -7.246 5.704 12.515 1.00 81.06 309 VAL A N 1
ATOM 2523 C CA . VAL A 1 309 ? -6.577 4.435 12.158 1.00 81.06 309 VAL A CA 1
ATOM 2524 C C . VAL A 1 309 ? -5.982 3.728 13.375 1.00 81.06 309 VAL A C 1
ATOM 2526 O O . VAL A 1 309 ? -6.236 2.544 13.586 1.00 81.06 309 VAL A O 1
ATOM 2529 N N . LEU A 1 310 ? -5.238 4.441 14.225 1.00 75.12 310 LEU A N 1
ATOM 2530 C CA . LEU A 1 310 ? -4.634 3.816 15.407 1.00 75.12 310 LEU A CA 1
ATOM 2531 C C . LEU A 1 310 ? -5.684 3.191 16.323 1.00 75.12 310 LEU A C 1
ATOM 2533 O O . LEU A 1 310 ? -5.496 2.100 16.857 1.00 75.12 310 LEU A O 1
ATOM 2537 N N . ARG A 1 311 ? -6.818 3.876 16.496 1.00 69.81 311 ARG A N 1
ATOM 2538 C CA . ARG A 1 311 ? -7.850 3.385 17.397 1.00 69.81 311 ARG A CA 1
ATOM 2539 C C . ARG A 1 311 ? -8.741 2.303 16.791 1.00 69.81 311 ARG A C 1
ATOM 2541 O O . ARG A 1 311 ? -9.371 1.586 17.564 1.00 69.81 311 ARG A O 1
ATOM 2548 N N . SER A 1 312 ? -8.866 2.206 15.465 1.00 67.56 312 SER A N 1
ATOM 2549 C CA . SER A 1 312 ? -9.517 1.045 14.843 1.00 67.56 312 SER A CA 1
ATOM 2550 C C . SER A 1 312 ? -8.644 -0.196 15.010 1.00 67.56 312 SER A C 1
ATOM 2552 O O . SER A 1 312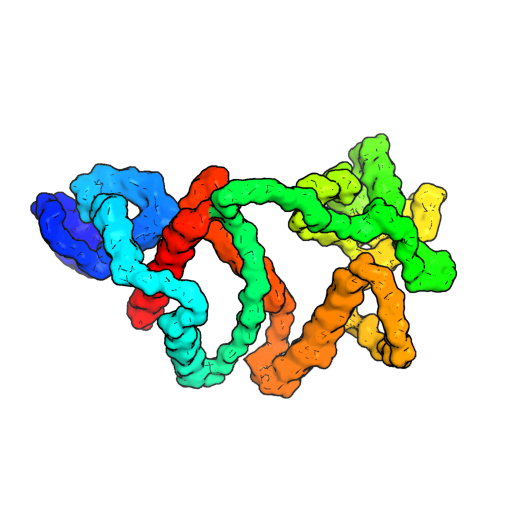 ? -9.161 -1.255 15.343 1.00 67.56 312 SER A O 1
ATOM 2554 N N . TRP A 1 313 ? -7.322 -0.051 14.890 1.00 63.62 313 TRP A N 1
ATOM 2555 C CA . TRP A 1 313 ? -6.381 -1.156 15.073 1.00 63.62 313 TRP A CA 1
ATOM 2556 C C . TRP A 1 313 ? -6.394 -1.722 16.499 1.00 63.62 313 TRP A C 1
ATOM 2558 O O . TRP A 1 313 ? -6.560 -2.926 16.674 1.00 63.62 313 TRP A O 1
ATOM 2568 N N . THR A 1 314 ? -6.356 -0.866 17.529 1.00 59.19 314 THR A N 1
ATOM 2569 C CA . THR A 1 314 ? -6.479 -1.326 18.928 1.00 59.19 314 THR A CA 1
ATOM 2570 C C . THR A 1 314 ? -7.785 -2.072 19.196 1.00 59.19 314 THR A C 1
ATOM 2572 O O . THR A 1 314 ? -7.810 -2.997 19.994 1.00 59.19 314 THR A O 1
ATOM 2575 N N . VAL A 1 315 ? -8.872 -1.680 18.526 1.00 55.69 315 VAL A N 1
ATOM 2576 C CA . VAL A 1 315 ? -10.183 -2.320 18.691 1.00 55.69 315 VAL A CA 1
ATOM 2577 C C . VAL A 1 315 ? -10.208 -3.711 18.048 1.00 55.69 315 VAL A C 1
ATOM 2579 O O . VAL A 1 315 ? -10.791 -4.630 18.618 1.00 55.69 315 VAL A O 1
ATOM 2582 N N . ILE A 1 316 ? -9.540 -3.880 16.902 1.00 49.44 316 ILE A N 1
ATOM 2583 C CA . ILE A 1 316 ? -9.381 -5.180 16.234 1.00 49.44 316 ILE A CA 1
ATOM 2584 C C . ILE A 1 316 ? -8.541 -6.129 17.102 1.00 49.44 316 ILE A C 1
ATOM 2586 O O . ILE A 1 316 ? -8.920 -7.282 17.279 1.00 49.44 316 ILE A O 1
ATOM 2590 N N . GLN A 1 317 ? -7.457 -5.647 17.721 1.00 46.03 317 GLN A N 1
ATOM 2591 C CA . GLN A 1 317 ? -6.630 -6.487 18.597 1.00 46.03 317 GLN A CA 1
ATOM 2592 C C . GLN A 1 317 ? -7.359 -6.937 19.869 1.00 46.03 317 GLN A C 1
ATOM 2594 O O . GLN A 1 317 ? -7.242 -8.098 20.247 1.00 46.03 317 GLN A O 1
ATOM 2599 N N . THR A 1 318 ? -8.172 -6.074 20.490 1.00 44.47 318 THR A N 1
ATOM 2600 C CA . THR A 1 318 ? -9.008 -6.461 21.645 1.00 44.47 318 THR A CA 1
ATOM 2601 C C . THR A 1 318 ? -10.169 -7.391 21.282 1.00 44.47 318 THR A C 1
ATOM 2603 O O . THR A 1 318 ? -10.729 -8.028 22.163 1.00 44.47 318 THR A O 1
ATOM 2606 N N . GLY A 1 319 ? -10.568 -7.437 20.005 1.00 36.81 319 GLY A N 1
ATOM 2607 C CA . GLY A 1 319 ? -11.595 -8.360 19.514 1.00 36.81 319 GLY A CA 1
ATOM 2608 C C . GLY A 1 319 ? -11.048 -9.756 19.212 1.00 36.81 319 GLY A C 1
ATOM 2609 O O . GLY A 1 319 ? -11.731 -10.732 19.476 1.00 36.81 319 GLY A O 1
ATOM 2610 N N . ASN A 1 320 ? -9.808 -9.847 18.720 1.00 33.72 320 ASN A N 1
ATOM 2611 C CA . ASN A 1 320 ? -9.159 -11.120 18.372 1.00 33.72 320 ASN A CA 1
ATOM 2612 C C . ASN A 1 320 ? -8.450 -11.810 19.552 1.00 33.72 320 ASN A C 1
ATOM 2614 O O . ASN A 1 320 ? -7.975 -12.926 19.402 1.00 33.72 320 ASN A O 1
ATOM 2618 N N . SER A 1 321 ? -8.342 -11.149 20.705 1.00 30.19 321 SER A N 1
ATOM 2619 C CA . SER A 1 321 ? -7.802 -11.726 21.950 1.00 30.19 321 SER A CA 1
ATOM 2620 C C . SER A 1 321 ? -8.892 -12.357 22.831 1.00 30.19 321 SER A C 1
ATOM 2622 O O . SER A 1 321 ? -8.645 -12.687 23.988 1.00 30.19 321 SER A O 1
ATOM 2624 N N . GLY A 1 322 ? -10.101 -12.506 22.284 1.00 32.12 322 GLY A N 1
ATOM 2625 C CA . GLY A 1 322 ? -11.241 -13.163 22.911 1.00 32.12 322 GLY A CA 1
ATOM 2626 C C . GLY A 1 322 ? -11.868 -14.195 21.979 1.00 32.12 322 GLY A C 1
ATOM 2627 O O . GLY A 1 322 ? -13.039 -14.055 21.637 1.00 32.12 322 GLY A O 1
ATOM 2628 N N . GLU A 1 323 ? -11.084 -15.193 21.576 1.00 25.62 323 GLU A N 1
ATOM 2629 C CA . GLU A 1 323 ? -11.557 -16.532 21.197 1.00 25.62 323 GLU A CA 1
ATOM 2630 C C . GLU A 1 323 ? -10.718 -17.582 21.925 1.00 25.62 323 GLU A C 1
ATOM 2632 O O . GLU A 1 323 ? -9.475 -17.414 21.969 1.00 25.62 323 GLU A O 1
#

Foldseek 3Di:
DVVVVLVPDPPLVNLLVVCLVVVDPPDDDDPVLLLVLLLQCLVPVVVSVVVCVVSVNSHDDVVVNVVVLPPDDDDPDDDPVVVVVVVVVQVVVVVVVAHDDADDDDDDDFADDPDDDDDDDDDDDQLPDAWDDPDPPATAHCVLLVVQQVVCVVVVHHQQAPRYVCLNVVPVVVVVVVSVCSCLDLSVLVSLVCVCPVVVPPSSVRCNSNSVVSVVVVPDPPPPPDPPPDDDPPPDDPNCVVVVVVVVVSCCVPVPVQCVCVVVVNDVGDDVVSNDCVVVVVVLVQLCVVVPPRNRHHPVSSVSSVSSVVVSVVSVVVVVVPD